Protein AF-A0A830HKZ0-F1 (afdb_monomer_lite)

Structure (mmCIF, N/CA/C/O backbone):
data_AF-A0A830HKZ0-F1
#
_entry.id   AF-A0A830HKZ0-F1
#
loop_
_atom_site.group_PDB
_atom_site.id
_atom_site.type_symbol
_atom_site.label_atom_id
_atom_site.label_alt_id
_atom_site.label_comp_id
_atom_site.label_asym_id
_atom_site.label_entity_id
_atom_site.label_seq_id
_atom_site.pdbx_PDB_ins_code
_atom_site.Cartn_x
_atom_site.Cartn_y
_atom_site.Cartn_z
_atom_site.occupancy
_atom_site.B_iso_or_equiv
_atom_site.auth_seq_id
_atom_site.auth_comp_id
_atom_site.auth_asym_id
_atom_site.auth_atom_id
_atom_site.pdbx_PDB_model_num
ATOM 1 N N . MET A 1 1 ? -57.336 -10.695 49.017 1.00 58.25 1 MET A N 1
ATOM 2 C CA . MET A 1 1 ? -56.463 -11.160 47.920 1.00 58.25 1 MET A CA 1
ATOM 3 C C . MET A 1 1 ? -55.611 -9.975 47.516 1.00 58.25 1 MET A C 1
ATOM 5 O O . MET A 1 1 ? -56.164 -8.996 47.036 1.00 58.25 1 MET A O 1
ATOM 9 N N . SER A 1 2 ? -54.322 -10.002 47.843 1.00 47.66 2 SER A N 1
ATOM 10 C CA . SER A 1 2 ? -53.402 -8.907 47.517 1.00 47.66 2 SER A CA 1
ATOM 11 C C . SER A 1 2 ? -52.979 -9.016 46.049 1.00 47.66 2 SER A C 1
ATOM 13 O O . SER A 1 2 ? -52.757 -10.139 45.590 1.00 47.66 2 SER A O 1
ATOM 15 N N . PRO A 1 3 ? -52.894 -7.902 45.302 1.00 57.62 3 PRO A N 1
ATOM 16 C CA . PRO A 1 3 ? -52.441 -7.941 43.919 1.00 57.62 3 PRO A CA 1
ATOM 17 C C . PRO A 1 3 ? -50.973 -8.397 43.854 1.00 57.62 3 PRO A C 1
ATOM 19 O O . PRO A 1 3 ? -50.198 -8.087 44.765 1.00 57.62 3 PRO A O 1
ATOM 22 N N . PRO A 1 4 ? -50.584 -9.147 42.807 1.00 59.16 4 PRO A N 1
ATOM 23 C CA . PRO A 1 4 ? -49.200 -9.557 42.625 1.00 59.16 4 PRO A CA 1
ATOM 24 C C . PRO A 1 4 ? -48.320 -8.325 42.351 1.00 59.16 4 PRO A C 1
ATOM 26 O O . PRO A 1 4 ? -48.794 -7.352 41.756 1.00 59.16 4 PRO A O 1
ATOM 29 N N . PRO A 1 5 ? -47.048 -8.341 42.786 1.00 57.34 5 PRO A N 1
ATOM 30 C CA . PRO A 1 5 ? -46.130 -7.243 42.527 1.00 57.34 5 PRO A CA 1
ATOM 31 C C . PRO A 1 5 ? -45.856 -7.111 41.019 1.00 57.34 5 PRO A C 1
ATOM 33 O O . PRO A 1 5 ? -45.864 -8.118 40.303 1.00 57.34 5 PRO A O 1
ATOM 36 N N . PRO A 1 6 ? -45.614 -5.884 40.523 1.00 53.22 6 PRO A N 1
ATOM 37 C CA . PRO A 1 6 ? -45.324 -5.652 39.118 1.00 53.22 6 PRO A CA 1
ATOM 38 C C . PRO A 1 6 ? -44.027 -6.360 38.724 1.00 53.22 6 PRO A C 1
ATOM 40 O O . PRO A 1 6 ? -43.005 -6.255 39.402 1.00 53.22 6 PRO A O 1
ATOM 43 N N . SER A 1 7 ? -44.101 -7.101 37.622 1.00 54.12 7 SER A N 1
ATOM 44 C CA . SER A 1 7 ? -42.982 -7.808 37.014 1.00 54.12 7 SER A CA 1
ATOM 45 C C . SER A 1 7 ? -41.869 -6.823 36.667 1.00 54.12 7 SER A C 1
ATOM 47 O O . SER A 1 7 ? -42.092 -5.848 35.952 1.00 54.12 7 SER A O 1
ATOM 49 N N . SER A 1 8 ? -40.677 -7.087 37.194 1.00 50.59 8 SER A N 1
ATOM 50 C CA . SER A 1 8 ? -39.465 -6.313 36.961 1.00 50.59 8 SER A CA 1
ATOM 51 C C . SER A 1 8 ? -39.191 -6.181 35.465 1.00 50.59 8 SER A C 1
ATOM 53 O O . SER A 1 8 ? -38.934 -7.171 34.780 1.00 50.59 8 SER A O 1
ATOM 55 N N . SER A 1 9 ? -39.245 -4.947 34.971 1.00 47.81 9 SER A N 1
ATOM 56 C CA . SER A 1 9 ? -38.852 -4.566 33.620 1.00 47.81 9 SER A CA 1
ATOM 57 C C . SER A 1 9 ? -37.439 -5.070 33.326 1.00 47.81 9 SER A C 1
ATOM 59 O O . SER A 1 9 ? -36.486 -4.708 34.015 1.00 47.81 9 SER A O 1
ATOM 61 N N . SER A 1 10 ? -37.300 -5.913 32.305 1.00 46.75 10 SER A N 1
ATOM 62 C CA . SER A 1 10 ? -36.007 -6.343 31.785 1.00 46.75 10 SER A CA 1
ATOM 63 C C . SER A 1 10 ? -35.312 -5.149 31.134 1.00 46.75 10 SER A C 1
ATOM 65 O O . SER A 1 10 ? -35.588 -4.799 29.989 1.00 46.75 10 SER A O 1
ATOM 67 N N . THR A 1 11 ? -34.422 -4.495 31.875 1.00 47.72 11 THR A N 1
ATOM 68 C CA . THR A 1 11 ? -33.482 -3.527 31.315 1.00 47.72 11 THR A CA 1
ATOM 69 C C . THR A 1 11 ? -32.537 -4.289 30.392 1.00 47.72 11 THR A C 1
ATOM 71 O O . THR A 1 11 ? -31.625 -4.971 30.855 1.00 47.72 11 THR A O 1
ATOM 74 N N . VAL A 1 12 ? -32.772 -4.210 29.083 1.00 46.56 12 VAL A N 1
ATOM 75 C CA . VAL A 1 12 ? -31.797 -4.637 28.076 1.00 46.56 12 VAL A CA 1
ATOM 76 C C . VAL A 1 12 ? -30.582 -3.730 28.250 1.00 46.56 12 VAL A C 1
ATOM 78 O O . VAL A 1 12 ? -30.614 -2.562 27.868 1.00 46.56 12 VAL A O 1
ATOM 81 N N . GLN A 1 13 ? -29.532 -4.233 28.899 1.00 44.06 13 GLN A N 1
ATOM 82 C CA . GLN A 1 13 ? -28.232 -3.574 28.900 1.00 44.06 13 GLN A CA 1
ATOM 83 C C . GLN A 1 13 ? -27.748 -3.557 27.450 1.00 44.06 13 GLN A C 1
ATOM 85 O O . GLN A 1 13 ? -27.355 -4.590 26.912 1.00 44.06 13 GLN A O 1
ATOM 90 N N . GLN A 1 14 ? -27.829 -2.397 26.795 1.00 50.09 14 GLN A N 1
ATOM 91 C CA . GLN A 1 14 ? -27.098 -2.168 25.554 1.00 50.09 14 GLN A CA 1
ATOM 92 C C . GLN A 1 14 ? -25.618 -2.371 25.885 1.00 50.09 14 GLN A C 1
ATOM 94 O O . GLN A 1 14 ? -25.043 -1.585 26.637 1.00 50.09 14 GLN A O 1
ATOM 99 N N . GLN A 1 15 ? -25.025 -3.462 25.396 1.00 59.72 15 GLN A N 1
ATOM 100 C CA . GLN A 1 15 ? -23.578 -3.643 25.456 1.00 59.72 15 GLN A CA 1
ATOM 101 C C . GLN A 1 15 ? -22.940 -2.419 24.796 1.00 59.72 15 GLN A C 1
ATOM 103 O O . GLN A 1 15 ? -23.225 -2.118 23.637 1.00 59.72 15 GLN A O 1
ATOM 108 N N . GLN A 1 16 ? -22.137 -1.674 25.558 1.00 72.94 16 GLN A N 1
ATOM 109 C CA . GLN A 1 16 ? -21.372 -0.557 25.015 1.00 72.94 16 GLN A CA 1
ATOM 110 C C . GLN A 1 16 ? -20.428 -1.099 23.943 1.00 72.94 16 GLN A C 1
ATOM 112 O O . GLN A 1 16 ? -19.589 -1.951 24.225 1.00 72.94 16 GLN A O 1
ATOM 117 N N . GLN A 1 17 ? -20.595 -0.613 22.715 1.00 85.75 17 GLN A N 1
ATOM 118 C CA . GLN A 1 17 ? -19.716 -0.932 21.599 1.00 85.75 17 GLN A CA 1
ATOM 119 C C . GLN A 1 17 ? -18.302 -0.432 21.915 1.00 85.75 17 GLN A C 1
ATOM 121 O O . GLN A 1 17 ? -18.125 0.736 22.272 1.00 85.75 17 GLN A O 1
ATOM 126 N N . THR A 1 18 ? -17.298 -1.304 21.801 1.00 92.00 18 THR A N 1
ATOM 127 C CA . THR A 1 18 ? -15.906 -0.903 22.035 1.00 92.00 18 THR A CA 1
ATOM 128 C C . THR A 1 18 ? -15.394 -0.055 20.863 1.00 92.00 18 THR A C 1
ATOM 130 O O . THR A 1 18 ? -15.933 -0.139 19.752 1.00 92.00 18 THR A O 1
ATOM 133 N N . PRO A 1 19 ? -14.331 0.749 21.042 1.00 92.31 19 PRO A N 1
ATOM 134 C CA . PRO A 1 19 ? -13.735 1.487 19.928 1.00 92.31 19 PRO A CA 1
ATOM 135 C C . PRO A 1 19 ? -13.274 0.584 18.775 1.00 92.31 19 PRO A C 1
ATOM 137 O O . PRO A 1 19 ? -13.417 0.947 17.606 1.00 92.31 19 PRO A O 1
ATOM 140 N N . PHE A 1 20 ? -12.781 -0.618 19.088 1.00 88.38 20 PHE A N 1
ATOM 141 C CA . PHE A 1 20 ? -12.376 -1.597 18.082 1.00 88.38 20 PHE A CA 1
ATOM 142 C C . PHE A 1 20 ? -13.578 -2.160 17.305 1.00 88.38 20 PHE A C 1
ATOM 144 O O . PHE A 1 20 ? -13.526 -2.269 16.079 1.00 88.38 20 PHE A O 1
ATOM 151 N N . ASP A 1 21 ? -14.704 -2.419 17.978 1.00 90.56 21 ASP A N 1
ATOM 152 C CA . ASP A 1 21 ? -15.949 -2.827 17.311 1.00 90.56 21 ASP A CA 1
ATOM 153 C C . ASP A 1 21 ? -16.480 -1.729 16.382 1.00 90.56 21 ASP A C 1
ATOM 155 O O . ASP A 1 21 ? -16.967 -2.012 15.286 1.00 90.56 21 ASP A O 1
ATOM 159 N N . ALA A 1 22 ? -16.381 -0.463 16.798 1.00 90.56 22 ALA A N 1
ATOM 160 C CA . ALA A 1 22 ? -16.773 0.682 15.977 1.00 90.56 22 ALA A CA 1
ATOM 161 C C . ALA A 1 22 ? -15.879 0.841 14.737 1.00 90.56 22 ALA A C 1
ATOM 163 O O . ALA A 1 22 ? -16.365 1.182 13.656 1.00 90.56 22 ALA A O 1
ATOM 164 N N . PHE A 1 23 ? -14.578 0.571 14.861 1.00 91.06 23 PHE A N 1
ATOM 165 C CA . PHE A 1 23 ? -13.666 0.503 13.720 1.00 91.06 23 PHE A CA 1
ATOM 166 C C . PHE A 1 23 ? -14.039 -0.626 12.757 1.00 91.06 23 PHE A C 1
ATOM 168 O O . PHE A 1 23 ? -14.224 -0.365 11.569 1.00 91.06 23 PHE A O 1
ATOM 175 N N . ASN A 1 24 ? -14.243 -1.846 13.258 1.00 90.06 24 ASN A N 1
ATOM 176 C CA . ASN A 1 24 ? -14.606 -2.990 12.419 1.00 90.06 24 ASN A CA 1
ATOM 177 C C . ASN A 1 24 ? -15.941 -2.784 11.699 1.00 90.06 24 ASN A C 1
ATOM 179 O O . ASN A 1 24 ? -16.060 -3.129 10.526 1.00 90.06 24 ASN A O 1
ATOM 183 N N . ALA A 1 25 ? -16.929 -2.180 12.363 1.00 90.38 25 ALA A N 1
ATOM 184 C CA . ALA A 1 25 ? -18.205 -1.851 11.738 1.00 90.38 25 ALA A CA 1
ATOM 185 C C . ALA A 1 25 ? -18.033 -0.861 10.571 1.00 90.38 25 ALA A C 1
ATOM 187 O O . ALA A 1 25 ? -18.602 -1.070 9.499 1.00 90.38 25 ALA A O 1
ATOM 188 N N . ARG A 1 26 ? -17.209 0.186 10.741 1.00 92.81 26 ARG A N 1
ATOM 189 C CA . ARG A 1 26 ? -16.884 1.129 9.654 1.00 92.81 26 ARG A CA 1
ATOM 190 C C . ARG A 1 26 ? -16.116 0.456 8.521 1.00 92.81 26 ARG A C 1
ATOM 192 O O . ARG A 1 26 ? -16.424 0.709 7.361 1.00 92.81 26 ARG A O 1
ATOM 199 N N . LEU A 1 27 ? -15.151 -0.403 8.847 1.00 90.38 27 LEU A N 1
ATOM 200 C CA . LEU A 1 27 ? -14.368 -1.150 7.865 1.00 90.38 27 LEU A CA 1
ATOM 201 C C . LEU A 1 27 ? -15.268 -2.047 7.009 1.00 90.38 27 LEU A C 1
ATOM 203 O O . LEU A 1 27 ? -15.224 -1.975 5.785 1.00 90.38 27 LEU A O 1
ATOM 207 N N . GLN A 1 28 ? -16.150 -2.819 7.643 1.00 90.00 28 GLN A N 1
ATOM 208 C CA . GLN A 1 28 ? -17.109 -3.679 6.946 1.00 90.00 28 GLN A CA 1
ATOM 209 C C . GLN A 1 28 ? -18.078 -2.875 6.076 1.00 90.00 28 GLN A C 1
ATOM 211 O O . GLN A 1 28 ? -18.339 -3.253 4.935 1.00 90.00 28 GLN A O 1
ATOM 216 N N . ALA A 1 29 ? -18.582 -1.746 6.584 1.00 90.12 29 ALA A N 1
ATOM 217 C CA . ALA A 1 29 ? -19.443 -0.857 5.812 1.00 90.12 29 ALA A CA 1
ATOM 218 C C . ALA A 1 29 ? -18.723 -0.302 4.572 1.00 90.12 29 ALA A C 1
ATOM 220 O O . ALA A 1 29 ? -19.298 -0.296 3.484 1.00 90.12 29 ALA A O 1
ATOM 221 N N . ALA A 1 30 ? -17.458 0.105 4.712 1.00 90.81 30 ALA A N 1
ATOM 222 C CA . ALA A 1 30 ? -16.639 0.577 3.601 1.00 90.81 30 ALA A CA 1
ATOM 223 C C . ALA A 1 30 ? -16.362 -0.534 2.575 1.00 90.81 30 ALA A C 1
ATOM 225 O O . ALA A 1 30 ? -16.562 -0.320 1.381 1.00 90.81 30 ALA A O 1
ATOM 226 N N . GLN A 1 31 ? -15.983 -1.738 3.026 1.00 89.19 31 GLN A N 1
ATOM 227 C CA . GLN A 1 31 ? -15.782 -2.899 2.151 1.00 89.19 31 GLN A CA 1
ATOM 228 C C . GLN A 1 31 ? -17.041 -3.228 1.346 1.00 89.19 31 GLN A C 1
ATOM 230 O O . GLN A 1 31 ? -16.959 -3.407 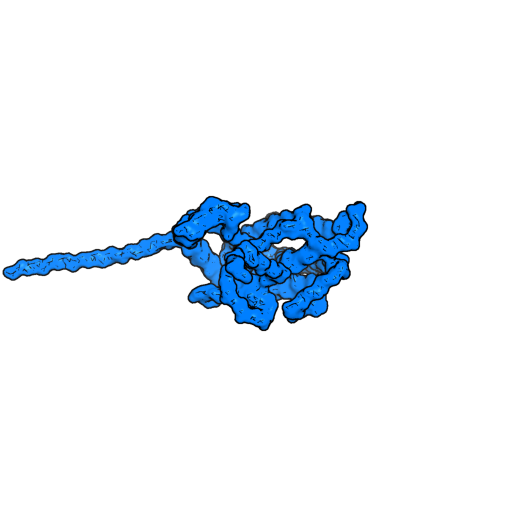0.132 1.00 89.19 31 GLN A O 1
ATOM 235 N N . ALA A 1 32 ? -18.206 -3.257 2.000 1.00 89.38 32 ALA A N 1
ATOM 236 C CA . ALA A 1 32 ? -19.480 -3.508 1.335 1.00 89.38 32 ALA A CA 1
ATOM 237 C C . ALA A 1 32 ? -19.816 -2.412 0.311 1.00 89.38 32 ALA A C 1
ATOM 239 O O . ALA A 1 32 ? -20.238 -2.721 -0.804 1.00 89.38 32 ALA A O 1
ATOM 240 N N . ALA A 1 33 ? -19.591 -1.142 0.660 1.00 89.44 33 ALA A N 1
ATOM 241 C CA . ALA A 1 33 ? -19.895 -0.005 -0.204 1.00 89.44 33 ALA A CA 1
ATOM 242 C C . ALA A 1 33 ? -19.065 0.012 -1.496 1.00 89.44 33 ALA A C 1
ATOM 244 O O . ALA A 1 33 ? -19.581 0.400 -2.543 1.00 89.44 33 ALA A O 1
ATOM 245 N N . ILE A 1 34 ? -17.802 -0.419 -1.435 1.00 87.00 34 ILE A N 1
ATOM 246 C CA . ILE A 1 34 ? -16.901 -0.424 -2.598 1.00 87.00 34 ILE A CA 1
ATOM 247 C C . ILE A 1 34 ? -16.726 -1.811 -3.227 1.00 87.00 34 ILE A C 1
ATOM 249 O O . ILE A 1 34 ? -15.914 -1.968 -4.136 1.00 87.00 34 ILE A O 1
ATOM 253 N N . GLN A 1 35 ? -17.467 -2.810 -2.737 1.00 87.44 35 GLN A N 1
ATOM 254 C CA . GLN A 1 35 ? -17.362 -4.212 -3.155 1.00 87.44 35 GLN A CA 1
ATOM 255 C C . GLN A 1 35 ? -15.923 -4.748 -3.040 1.00 87.44 35 GLN A C 1
ATOM 257 O O . GLN A 1 35 ? -15.437 -5.462 -3.912 1.00 87.44 35 GLN A O 1
ATOM 262 N N . SER A 1 36 ? -15.228 -4.378 -1.960 1.00 83.25 36 SER A N 1
ATOM 263 C CA . SER A 1 36 ? -13.861 -4.821 -1.670 1.00 83.25 36 SER A CA 1
ATOM 264 C C . SER A 1 36 ? -13.888 -6.233 -1.082 1.00 83.25 36 SER A C 1
ATOM 266 O O . SER A 1 36 ? -14.322 -6.381 0.066 1.00 83.25 36 SER A O 1
ATOM 268 N N . PRO A 1 37 ? -13.403 -7.272 -1.785 1.00 80.31 37 PRO A N 1
ATOM 269 C CA . PRO A 1 37 ? -13.353 -8.625 -1.227 1.00 80.31 37 PRO A CA 1
ATOM 270 C C . PRO A 1 37 ? -12.336 -8.757 -0.085 1.00 80.31 37 PRO A C 1
ATOM 272 O O . PRO A 1 37 ? -12.462 -9.650 0.752 1.00 80.31 37 PRO A O 1
ATOM 275 N N . ALA A 1 38 ? -11.335 -7.873 -0.044 1.00 85.75 38 ALA A N 1
ATOM 276 C CA . ALA A 1 38 ? -10.233 -7.936 0.905 1.00 85.75 38 ALA A CA 1
ATOM 277 C C . ALA A 1 38 ? -9.744 -6.542 1.318 1.00 85.75 38 ALA A C 1
ATOM 279 O O . ALA A 1 38 ? -10.145 -5.515 0.761 1.00 85.75 38 ALA A O 1
ATOM 280 N N . TYR A 1 39 ? -8.853 -6.524 2.301 1.00 85.56 39 TYR A N 1
ATOM 281 C CA . TYR A 1 39 ? -8.041 -5.373 2.671 1.00 85.56 39 TYR A CA 1
ATOM 282 C C . TYR A 1 39 ? -6.645 -5.839 3.095 1.00 85.56 39 TYR A C 1
ATOM 284 O O . TYR A 1 39 ? -6.469 -6.981 3.527 1.00 85.56 39 TYR A O 1
ATOM 292 N N . ILE A 1 40 ? -5.673 -4.937 2.996 1.00 84.12 40 ILE A N 1
ATOM 293 C CA . ILE A 1 40 ? -4.322 -5.098 3.538 1.00 84.12 40 ILE A CA 1
ATOM 294 C C . ILE A 1 40 ? -4.250 -4.315 4.839 1.00 84.12 40 ILE A C 1
ATOM 296 O O . ILE A 1 40 ? -4.538 -3.117 4.863 1.00 84.12 40 ILE A O 1
ATOM 300 N N . GLN A 1 41 ? -3.848 -4.969 5.923 1.00 83.38 41 GLN A N 1
ATOM 301 C CA . GLN A 1 41 ? -3.504 -4.269 7.152 1.00 83.38 41 GLN A CA 1
ATOM 302 C C . GLN A 1 41 ? -2.055 -3.790 7.068 1.00 83.38 41 GLN A C 1
ATOM 304 O O . GLN A 1 41 ? -1.124 -4.584 7.103 1.00 83.38 41 GLN A O 1
ATOM 309 N N . VAL A 1 42 ? -1.884 -2.476 6.951 1.00 79.38 42 VAL A N 1
ATOM 310 C CA . VAL A 1 42 ? -0.576 -1.825 6.839 1.00 79.38 42 VAL A CA 1
ATOM 311 C C . VAL A 1 42 ? 0.056 -1.643 8.203 1.00 79.38 42 VAL A C 1
ATOM 313 O O . VAL A 1 42 ? 1.227 -1.928 8.358 1.00 79.38 42 VAL A O 1
ATOM 316 N N . LYS A 1 43 ? -0.715 -1.184 9.193 1.00 78.38 43 LYS A N 1
ATOM 317 C CA . LYS A 1 43 ? -0.222 -0.983 10.557 1.00 78.38 43 LYS A CA 1
ATOM 318 C C . LYS A 1 43 ? -1.103 -1.732 11.537 1.00 78.38 43 LYS A C 1
ATOM 320 O O . LYS A 1 43 ? -2.334 -1.720 11.426 1.00 78.38 43 LYS A O 1
ATOM 325 N N . SER A 1 44 ? -0.453 -2.364 12.501 1.00 75.31 44 SER A N 1
ATOM 326 C CA . SER A 1 44 ? -1.082 -2.955 13.669 1.00 75.31 44 SER A CA 1
ATOM 327 C C . SER A 1 44 ? -0.443 -2.421 14.943 1.00 75.31 44 SER A C 1
ATOM 329 O O . SER A 1 44 ? 0.651 -1.844 14.953 1.00 75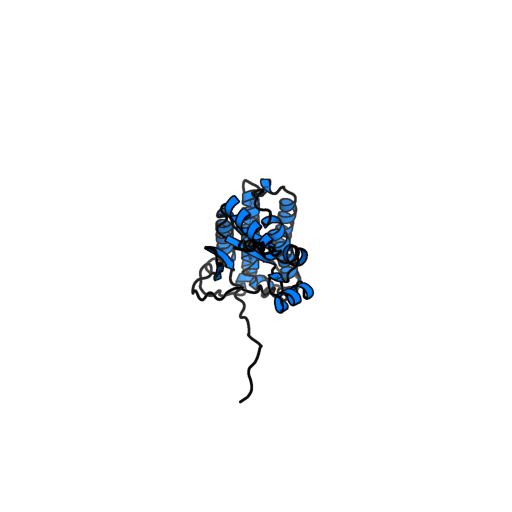.31 44 SER A O 1
ATOM 331 N N . LEU A 1 45 ? -1.136 -2.667 16.046 1.00 75.12 45 LEU A N 1
ATOM 332 C CA . LEU A 1 45 ? -0.604 -2.443 17.373 1.00 75.12 45 LEU A CA 1
ATOM 333 C C . LEU A 1 45 ? 0.574 -3.392 17.633 1.00 75.12 45 LEU A C 1
ATOM 335 O O . LEU A 1 45 ? 0.418 -4.612 17.576 1.00 75.12 45 LEU A O 1
ATOM 339 N N . THR A 1 46 ? 1.737 -2.836 17.947 1.00 73.75 46 THR A N 1
ATOM 340 C CA . THR A 1 46 ? 2.913 -3.584 18.405 1.00 73.75 46 THR A CA 1
ATOM 341 C C . THR A 1 46 ? 3.540 -2.840 19.575 1.00 73.75 46 THR A C 1
ATOM 343 O O . THR A 1 46 ? 3.354 -1.629 19.716 1.00 73.75 46 THR A O 1
ATOM 346 N N . GLN A 1 47 ? 4.320 -3.540 20.400 1.00 66.38 47 GLN A N 1
ATOM 347 C CA . GLN A 1 47 ? 5.065 -2.897 21.484 1.00 66.38 47 GLN A CA 1
ATOM 348 C C . GLN A 1 47 ? 6.007 -1.799 20.964 1.00 66.38 47 GLN A C 1
ATOM 350 O O . GLN A 1 47 ? 6.171 -0.776 21.623 1.00 66.38 47 GLN A O 1
ATOM 355 N N . ARG A 1 48 ? 6.593 -2.000 19.775 1.00 71.25 48 ARG A N 1
ATOM 356 C CA . ARG A 1 48 ? 7.499 -1.047 19.120 1.00 71.25 48 ARG A CA 1
ATOM 357 C C . ARG A 1 48 ? 6.781 0.234 18.688 1.00 71.25 48 ARG A C 1
ATOM 359 O O . ARG A 1 48 ? 7.353 1.310 18.805 1.00 71.25 48 ARG A O 1
ATOM 366 N N . ASN A 1 49 ? 5.536 0.120 18.226 1.00 75.31 49 ASN A N 1
ATOM 367 C CA . ASN A 1 49 ? 4.787 1.251 17.680 1.00 75.31 49 ASN A CA 1
ATOM 368 C C . ASN A 1 49 ? 4.021 2.036 18.754 1.00 75.31 49 ASN A C 1
ATOM 370 O O . ASN A 1 49 ? 3.885 3.250 18.622 1.00 75.31 49 ASN A O 1
ATOM 374 N N . ASP A 1 50 ? 3.520 1.360 19.794 1.00 82.25 50 ASP A N 1
ATOM 375 C CA . ASP A 1 50 ? 2.851 1.992 20.938 1.00 82.25 50 ASP A CA 1
ATOM 376 C C . ASP A 1 50 ? 2.833 1.045 22.147 1.00 82.25 50 ASP A C 1
ATOM 378 O O . ASP A 1 50 ? 1.898 0.266 22.353 1.00 82.25 50 ASP A O 1
ATOM 382 N N . ALA A 1 51 ? 3.878 1.111 22.976 1.00 86.00 51 ALA A N 1
ATOM 383 C CA . ALA A 1 51 ? 4.012 0.259 24.157 1.00 86.00 51 ALA A CA 1
ATOM 384 C C . ALA A 1 51 ? 2.838 0.411 25.142 1.00 86.00 51 ALA A C 1
ATOM 386 O O . ALA A 1 51 ? 2.456 -0.556 25.804 1.00 86.00 51 ALA A O 1
ATOM 387 N N . SER A 1 52 ? 2.248 1.608 25.228 1.00 88.50 52 SER A N 1
ATOM 388 C CA . SER A 1 52 ? 1.155 1.894 26.158 1.00 88.50 52 SER A CA 1
ATOM 389 C C . SER A 1 52 ? -0.143 1.226 25.713 1.00 88.50 52 SER A C 1
ATOM 391 O O . SER A 1 52 ? -0.816 0.563 26.506 1.00 88.50 52 SER A O 1
ATOM 393 N N . ALA A 1 53 ? -0.467 1.352 24.429 1.00 85.81 53 ALA A N 1
ATOM 394 C CA . ALA A 1 53 ? -1.643 0.747 23.845 1.00 85.81 53 ALA A CA 1
ATOM 395 C C . ALA A 1 53 ? -1.472 -0.772 23.755 1.00 85.81 53 ALA A C 1
ATOM 397 O O . ALA A 1 53 ? -2.403 -1.520 24.053 1.00 85.81 53 ALA A O 1
ATOM 398 N N . TYR A 1 54 ? -0.262 -1.246 23.448 1.00 85.31 54 TYR A N 1
ATOM 399 C CA . TYR A 1 54 ? 0.069 -2.668 23.469 1.00 85.31 54 TYR A CA 1
ATOM 400 C C . TYR A 1 54 ? -0.133 -3.289 24.857 1.00 85.31 54 TYR A C 1
ATOM 402 O O . TYR A 1 54 ? -0.758 -4.341 24.970 1.00 85.31 54 TYR A O 1
ATOM 410 N N . ALA A 1 55 ? 0.300 -2.620 25.930 1.00 87.88 55 ALA A N 1
ATOM 411 C CA . ALA A 1 55 ? 0.048 -3.084 27.295 1.00 87.88 55 ALA A CA 1
ATOM 412 C C . ALA A 1 55 ? -1.457 -3.157 27.630 1.00 87.88 55 ALA A C 1
ATOM 414 O O . ALA A 1 55 ? -1.896 -4.098 28.299 1.00 87.88 55 ALA A O 1
ATOM 415 N N . ARG A 1 56 ? -2.270 -2.211 27.130 1.00 89.38 56 ARG A N 1
ATOM 416 C CA . ARG A 1 56 ? -3.741 -2.276 27.241 1.00 89.38 56 ARG A CA 1
ATOM 417 C C . ARG A 1 56 ? -4.307 -3.491 26.504 1.00 89.38 56 ARG A C 1
ATOM 419 O O . ARG A 1 56 ? -5.087 -4.234 27.095 1.00 89.38 56 ARG A O 1
ATOM 426 N N . LEU A 1 57 ? -3.858 -3.745 25.271 1.00 87.06 57 LEU A N 1
ATOM 427 C CA . LEU A 1 57 ? -4.281 -4.917 24.496 1.00 87.06 57 LEU A CA 1
ATOM 428 C C . LEU A 1 57 ? -3.956 -6.232 25.219 1.00 87.06 57 LEU A C 1
ATOM 430 O O . LEU A 1 57 ? -4.797 -7.123 25.266 1.00 87.06 57 LEU A O 1
ATOM 434 N N . GLN A 1 58 ? -2.762 -6.350 25.804 1.00 87.25 58 GLN A N 1
ATOM 435 C CA . GLN A 1 58 ? -2.340 -7.564 26.513 1.00 87.25 58 GLN A CA 1
ATOM 436 C C . GLN A 1 58 ? -3.122 -7.799 27.811 1.00 87.25 58 GLN A C 1
ATOM 438 O O . GLN A 1 58 ? -3.442 -8.935 28.147 1.00 87.25 58 GLN A O 1
ATOM 443 N N . SER A 1 59 ? -3.434 -6.732 28.549 1.00 87.31 59 SER A N 1
ATOM 444 C CA . SER A 1 59 ? -4.077 -6.844 29.865 1.00 87.31 59 SER A CA 1
ATOM 445 C C . SER A 1 59 ? -5.600 -6.956 29.806 1.00 87.31 59 SER A C 1
ATOM 447 O O . SER A 1 59 ? -6.189 -7.621 30.657 1.00 87.31 59 SER A O 1
ATOM 449 N N . GLY A 1 60 ? -6.246 -6.323 28.824 1.00 84.31 60 GLY A N 1
ATOM 450 C CA . GLY A 1 60 ? -7.708 -6.250 28.741 1.00 84.31 60 GLY A CA 1
ATOM 451 C C . GLY A 1 60 ? -8.294 -6.561 27.364 1.00 84.31 60 GLY A C 1
ATOM 452 O O . GLY A 1 60 ? -9.485 -6.339 27.142 1.00 84.31 60 GLY A O 1
ATOM 453 N N . GLY A 1 61 ? -7.485 -7.075 26.434 1.00 86.88 61 GLY A N 1
ATOM 454 C CA . GLY A 1 61 ? -7.920 -7.394 25.078 1.00 86.88 61 GLY A CA 1
ATOM 455 C C . GLY A 1 61 ? -8.329 -6.158 24.272 1.00 86.88 61 GLY A C 1
ATOM 456 O O . GLY A 1 61 ? -8.040 -5.016 24.628 1.00 86.88 61 GLY A O 1
ATOM 457 N N . GLN A 1 62 ? -9.030 -6.385 23.159 1.00 85.88 62 GLN A N 1
ATOM 458 C CA . GLN A 1 62 ? -9.497 -5.316 22.264 1.00 85.88 62 GLN A CA 1
ATOM 459 C C . GLN A 1 62 ? -10.466 -4.342 22.954 1.00 85.88 62 GLN A C 1
ATOM 461 O O . GLN A 1 62 ? -10.505 -3.166 22.604 1.00 85.88 62 GLN A O 1
ATOM 466 N N . ALA A 1 63 ? -11.198 -4.806 23.971 1.00 88.44 63 ALA A N 1
ATOM 467 C CA . ALA A 1 63 ? -12.134 -3.985 24.734 1.00 88.44 63 ALA A CA 1
ATOM 468 C C . ALA A 1 63 ? -11.450 -2.911 25.596 1.00 88.44 63 ALA A C 1
ATOM 470 O O . ALA A 1 63 ? -12.087 -1.922 25.952 1.00 88.44 63 ALA A O 1
ATOM 471 N N . ALA A 1 64 ? -10.164 -3.085 25.920 1.00 89.38 64 ALA A N 1
ATOM 472 C CA . ALA A 1 64 ? -9.380 -2.106 26.669 1.00 89.38 64 ALA A CA 1
ATOM 473 C C . ALA A 1 64 ? -8.729 -1.031 25.784 1.00 89.38 64 ALA A C 1
ATOM 475 O O . ALA A 1 64 ? -8.113 -0.103 26.312 1.00 89.38 64 ALA A O 1
ATOM 476 N N . LEU A 1 65 ? -8.843 -1.144 24.456 1.00 90.00 65 LEU A N 1
ATOM 477 C CA . LEU A 1 65 ? -8.318 -0.144 23.535 1.00 90.00 65 LEU A CA 1
ATOM 478 C C . LEU A 1 65 ? -9.178 1.117 23.562 1.00 90.00 65 LEU A C 1
ATOM 480 O O . LEU A 1 65 ? -10.408 1.065 23.512 1.00 90.00 65 LEU A O 1
ATOM 484 N N . THR A 1 66 ? -8.512 2.264 23.599 1.00 92.62 66 THR A N 1
ATOM 485 C CA . THR A 1 66 ? -9.153 3.568 23.440 1.00 92.62 66 THR A CA 1
ATOM 486 C C . THR A 1 66 ? -9.411 3.874 21.964 1.00 92.62 66 THR A C 1
ATOM 488 O O . THR A 1 66 ? -8.888 3.213 21.066 1.00 92.62 66 THR A O 1
ATOM 491 N N . HIS A 1 67 ? -10.212 4.906 21.698 1.00 91.19 67 HIS A N 1
ATOM 492 C CA . HIS A 1 67 ? -10.413 5.403 20.338 1.00 91.19 67 HIS A CA 1
ATOM 493 C C . HIS A 1 67 ? -9.088 5.798 19.671 1.00 91.19 67 HIS A C 1
ATOM 495 O O . HIS A 1 67 ? -8.830 5.406 18.535 1.00 91.19 67 HIS A O 1
ATOM 501 N N . ASP A 1 68 ? -8.219 6.495 20.401 1.00 90.56 68 ASP A N 1
ATOM 502 C CA . ASP A 1 68 ? -6.927 6.945 19.883 1.00 90.56 68 ASP A CA 1
ATOM 503 C C . ASP A 1 68 ? -5.979 5.774 19.611 1.00 90.56 68 ASP A C 1
ATOM 505 O O . ASP A 1 68 ? -5.242 5.803 18.625 1.00 90.56 68 ASP A O 1
ATOM 509 N N . ASP A 1 69 ? -6.034 4.716 20.428 1.00 89.50 69 ASP A N 1
ATOM 510 C CA . ASP A 1 69 ? -5.257 3.497 20.183 1.00 89.50 69 ASP A CA 1
ATOM 511 C C . ASP A 1 69 ? -5.628 2.886 18.835 1.00 89.50 69 ASP A C 1
ATOM 513 O O . ASP A 1 69 ? -4.750 2.508 18.057 1.00 89.50 69 ASP A O 1
ATOM 517 N N . VAL A 1 70 ? -6.932 2.799 18.560 1.00 87.19 70 VAL A N 1
ATOM 518 C CA . VAL A 1 70 ? -7.446 2.193 17.335 1.00 87.19 70 VAL A CA 1
ATOM 519 C C . VAL A 1 70 ? -7.123 3.071 16.128 1.00 87.19 70 VAL A C 1
ATOM 521 O O . VAL A 1 70 ? -6.507 2.604 15.169 1.00 87.19 70 VAL A O 1
ATOM 524 N N . GLU A 1 71 ? -7.453 4.359 16.190 1.00 88.06 71 GLU A N 1
ATOM 525 C CA . GLU A 1 71 ? -7.232 5.276 15.072 1.00 88.06 71 GLU A CA 1
ATOM 526 C C . GLU A 1 71 ? -5.750 5.434 14.722 1.00 88.06 71 GLU A C 1
ATOM 528 O O . GLU A 1 71 ? -5.412 5.494 13.543 1.00 88.06 71 GLU A O 1
ATOM 533 N N . ASN A 1 72 ? -4.832 5.452 15.691 1.00 86.06 72 ASN A N 1
ATOM 534 C CA . ASN A 1 72 ? -3.410 5.681 15.405 1.00 86.06 72 ASN A CA 1
ATOM 535 C C . ASN A 1 72 ? -2.634 4.417 15.010 1.00 86.06 72 ASN A C 1
ATOM 537 O O . ASN A 1 72 ? -1.565 4.519 14.387 1.00 86.06 72 ASN A O 1
ATOM 541 N N . ASN A 1 73 ? -3.142 3.231 15.353 1.00 84.62 73 ASN A N 1
ATOM 542 C CA . ASN A 1 73 ? -2.390 1.984 15.199 1.00 84.62 73 ASN A CA 1
ATOM 543 C C . ASN A 1 73 ? -2.997 0.981 14.223 1.00 84.62 73 ASN A C 1
ATOM 545 O O . ASN A 1 73 ? -2.295 0.047 13.848 1.00 84.62 73 ASN A O 1
ATOM 549 N N . TYR A 1 74 ? -4.232 1.180 13.763 1.00 84.62 74 TYR A N 1
ATOM 550 C CA . TYR A 1 74 ? -4.856 0.302 12.777 1.00 84.62 74 TYR A CA 1
ATOM 551 C C . TYR A 1 74 ? -5.028 1.053 11.465 1.00 84.62 74 TYR A C 1
ATOM 553 O O . TYR A 1 74 ? -5.944 1.857 11.292 1.00 84.62 74 TYR A O 1
ATOM 561 N N . LYS A 1 75 ? -4.103 0.806 10.535 1.00 88.62 75 LYS A N 1
ATOM 562 C CA . LYS A 1 75 ? -4.136 1.386 9.189 1.00 88.62 75 LYS A CA 1
ATOM 563 C C . LYS A 1 75 ? -4.359 0.279 8.181 1.00 88.62 75 LYS A C 1
ATOM 565 O O . LYS A 1 75 ? -3.647 -0.721 8.204 1.00 88.62 75 LYS A O 1
ATOM 570 N N . VAL A 1 76 ? -5.348 0.462 7.313 1.00 89.50 76 VAL A N 1
ATOM 571 C CA . VAL A 1 76 ? -5.735 -0.531 6.311 1.00 89.50 76 VAL A CA 1
ATOM 572 C C . VAL A 1 76 ? -5.856 0.112 4.936 1.00 89.50 76 VAL A C 1
ATOM 574 O O . VAL A 1 76 ? -6.178 1.293 4.820 1.00 89.50 76 VAL A O 1
ATOM 577 N N . ILE A 1 77 ? -5.591 -0.678 3.904 1.00 91.69 77 ILE A N 1
ATOM 578 C CA . ILE A 1 77 ? -5.816 -0.346 2.499 1.00 91.69 77 ILE A CA 1
ATOM 579 C C . ILE A 1 77 ? -6.898 -1.286 1.992 1.00 91.69 77 ILE A C 1
ATOM 581 O O . ILE A 1 77 ? -6.741 -2.503 2.080 1.00 91.69 77 ILE A O 1
ATOM 585 N N . LEU A 1 78 ? -8.001 -0.746 1.480 1.00 91.88 78 LEU A N 1
ATOM 586 C CA . LEU A 1 78 ? -9.048 -1.577 0.899 1.00 91.88 78 LEU A CA 1
ATOM 587 C C . LEU A 1 78 ? -8.620 -2.044 -0.493 1.00 91.88 78 LEU A C 1
ATOM 589 O O . LEU A 1 78 ? -8.189 -1.245 -1.328 1.00 91.88 78 LEU A O 1
ATOM 593 N N . MET A 1 79 ? -8.750 -3.342 -0.743 1.00 90.25 79 MET A N 1
ATOM 594 C CA . MET A 1 79 ? -8.349 -3.970 -1.997 1.00 90.25 79 MET A CA 1
ATOM 595 C C . MET A 1 79 ? -9.575 -4.214 -2.868 1.00 90.25 79 MET A C 1
ATOM 597 O O . MET A 1 79 ? -10.233 -5.248 -2.762 1.00 90.25 79 MET A O 1
ATOM 601 N N . THR A 1 80 ? -9.879 -3.250 -3.739 1.00 91.69 80 THR A N 1
ATOM 602 C CA . THR A 1 80 ? -10.808 -3.473 -4.853 1.00 91.69 80 THR A CA 1
ATOM 603 C C . THR A 1 80 ? -10.219 -4.507 -5.811 1.00 91.69 80 THR A C 1
ATOM 605 O O . THR A 1 80 ? -9.002 -4.693 -5.844 1.00 91.69 80 THR A O 1
ATOM 608 N N . GLN A 1 81 ? -11.055 -5.134 -6.646 1.00 90.12 81 GLN A N 1
ATOM 609 C CA . GLN A 1 81 ? -10.564 -6.109 -7.628 1.00 90.12 81 GLN A CA 1
ATOM 610 C C . GLN A 1 81 ? -9.455 -5.521 -8.515 1.00 90.12 81 GLN A C 1
ATOM 612 O O . GLN A 1 81 ? -8.424 -6.146 -8.701 1.00 90.12 81 GLN A O 1
ATOM 617 N N . ARG A 1 82 ? -9.608 -4.271 -8.971 1.00 91.94 82 ARG A N 1
ATOM 618 C CA . ARG A 1 82 ? -8.604 -3.599 -9.810 1.00 91.94 82 ARG A CA 1
ATOM 619 C C . ARG A 1 82 ? -7.261 -3.405 -9.094 1.00 91.94 82 ARG A C 1
ATOM 621 O O . ARG A 1 82 ? -6.217 -3.553 -9.721 1.00 91.94 82 ARG A O 1
ATOM 628 N N . ARG A 1 83 ? -7.277 -3.080 -7.794 1.00 93.31 83 ARG A N 1
ATOM 629 C CA . ARG A 1 83 ? -6.056 -2.979 -6.973 1.00 93.31 83 ARG A CA 1
ATOM 630 C C . ARG A 1 83 ? -5.398 -4.337 -6.790 1.00 93.31 83 ARG A C 1
ATOM 632 O O . ARG A 1 83 ? -4.177 -4.414 -6.831 1.00 93.31 83 ARG A O 1
ATOM 639 N N . ASP A 1 84 ? -6.202 -5.376 -6.594 1.00 90.88 84 ASP A N 1
ATOM 640 C CA . ASP A 1 84 ? -5.718 -6.747 -6.449 1.00 90.88 84 ASP A CA 1
ATOM 641 C C . ASP A 1 84 ? -5.066 -7.250 -7.742 1.00 90.88 84 ASP A C 1
ATOM 643 O O . ASP A 1 84 ? -3.918 -7.684 -7.719 1.00 90.88 84 ASP A O 1
ATOM 647 N N . ASP A 1 85 ? -5.735 -7.066 -8.883 1.00 92.75 85 ASP A N 1
ATOM 648 C CA . ASP A 1 85 ? -5.211 -7.413 -10.209 1.00 92.75 85 ASP A CA 1
ATOM 649 C C . ASP A 1 85 ? -3.901 -6.665 -10.504 1.00 92.75 85 ASP A C 1
ATOM 651 O O . ASP A 1 85 ? -2.954 -7.218 -11.070 1.00 92.75 85 ASP A O 1
ATOM 655 N N . MET A 1 86 ? -3.829 -5.389 -10.111 1.00 95.50 86 MET A N 1
ATOM 656 C CA . MET A 1 86 ? -2.633 -4.579 -10.308 1.00 95.50 86 MET A CA 1
ATOM 657 C C . MET A 1 86 ? -1.493 -4.996 -9.377 1.00 95.50 86 MET A C 1
ATOM 659 O O . MET A 1 86 ? -0.351 -5.074 -9.826 1.00 95.50 86 MET A O 1
ATOM 663 N N . TYR A 1 87 ? -1.779 -5.314 -8.112 1.00 94.31 87 TYR A N 1
ATOM 664 C CA . TYR A 1 87 ? -0.797 -5.930 -7.221 1.00 94.31 87 TYR A CA 1
ATOM 665 C C . TYR A 1 87 ? -0.269 -7.235 -7.818 1.00 94.31 87 TYR A C 1
ATOM 667 O O . TYR A 1 87 ? 0.940 -7.411 -7.901 1.00 94.31 87 TYR A O 1
ATOM 675 N N . GLU A 1 88 ? -1.146 -8.108 -8.318 1.00 93.00 88 GLU A N 1
ATOM 676 C CA . GLU A 1 88 ? -0.750 -9.368 -8.949 1.00 93.00 88 GLU A CA 1
ATOM 677 C C . GLU A 1 88 ? 0.162 -9.136 -10.163 1.00 93.00 88 GLU A C 1
ATOM 679 O O . GLU A 1 88 ? 1.201 -9.784 -10.308 1.00 93.00 88 GLU A O 1
ATOM 684 N N . SER A 1 89 ? -0.190 -8.174 -11.022 1.00 95.88 89 SER A N 1
ATOM 685 C CA . SER A 1 89 ? 0.631 -7.787 -12.172 1.00 95.88 89 SER A CA 1
ATOM 686 C C . SER A 1 89 ? 2.006 -7.266 -11.754 1.00 95.88 89 SER A C 1
ATOM 688 O O . SER A 1 89 ? 2.992 -7.546 -12.433 1.00 95.88 89 SER A O 1
ATOM 690 N N . MET A 1 90 ? 2.081 -6.498 -10.669 1.00 96.44 90 MET A N 1
ATOM 691 C CA . MET A 1 90 ? 3.337 -5.929 -10.183 1.00 96.44 90 MET A CA 1
ATOM 692 C C . MET A 1 90 ? 4.180 -6.949 -9.420 1.00 96.44 90 MET A C 1
ATOM 694 O O . MET A 1 90 ? 5.399 -6.934 -9.539 1.00 96.44 90 MET A O 1
ATOM 698 N N . ALA A 1 91 ? 3.555 -7.886 -8.711 1.00 91.25 91 ALA A N 1
ATOM 699 C CA . ALA A 1 91 ? 4.236 -9.021 -8.102 1.00 91.25 91 ALA A CA 1
ATOM 700 C C . ALA A 1 91 ? 4.866 -9.924 -9.172 1.00 91.25 91 ALA A C 1
ATOM 702 O O . ALA A 1 91 ? 6.005 -10.352 -9.012 1.00 91.25 91 ALA A O 1
ATOM 703 N N . LYS A 1 92 ? 4.178 -10.152 -10.300 1.00 92.88 92 LYS A N 1
ATOM 704 C CA . LYS A 1 92 ? 4.753 -10.843 -11.471 1.00 92.88 92 LYS A CA 1
ATOM 705 C C . LYS A 1 92 ? 5.935 -10.095 -12.074 1.00 92.88 92 LYS A C 1
ATOM 707 O O . LYS A 1 92 ? 6.888 -10.736 -12.494 1.00 92.88 92 LYS A O 1
ATOM 712 N N . LEU A 1 93 ? 5.871 -8.763 -12.121 1.00 93.81 93 LEU A N 1
ATOM 713 C CA . LEU A 1 93 ? 6.990 -7.944 -12.581 1.00 93.81 93 LEU A CA 1
ATOM 714 C C . LEU A 1 93 ? 8.195 -8.100 -11.646 1.00 93.81 93 LEU A C 1
ATOM 716 O O . LEU A 1 93 ? 9.277 -8.404 -12.119 1.00 93.81 93 LEU A O 1
ATOM 720 N N . VAL A 1 94 ? 7.993 -7.938 -10.335 1.00 90.69 94 VAL A N 1
ATOM 721 C CA . VAL A 1 94 ? 9.069 -7.991 -9.331 1.00 90.69 94 VAL A CA 1
ATOM 722 C C . VAL A 1 94 ? 9.696 -9.381 -9.233 1.00 90.69 94 VAL A C 1
ATOM 724 O O . VAL A 1 94 ? 10.913 -9.491 -9.160 1.00 90.69 94 VAL A O 1
ATOM 727 N N . LEU A 1 95 ? 8.885 -10.441 -9.221 1.00 87.94 95 LEU A N 1
ATOM 728 C CA . LEU A 1 95 ? 9.368 -11.815 -9.049 1.00 87.94 95 LEU A CA 1
ATOM 729 C C . LEU A 1 95 ? 9.781 -12.497 -10.361 1.00 87.94 95 LEU A C 1
ATOM 731 O O . LEU A 1 95 ? 10.430 -13.543 -10.318 1.00 87.94 95 LEU A O 1
ATOM 735 N N . GLY A 1 96 ? 9.374 -11.968 -11.517 1.00 87.62 96 GLY A N 1
ATOM 736 C CA . GLY A 1 96 ? 9.632 -12.578 -12.819 1.00 87.62 96 GLY A CA 1
ATOM 737 C C . GLY A 1 96 ? 9.179 -14.042 -12.879 1.00 87.62 96 GLY A C 1
ATOM 738 O O . GLY A 1 96 ? 8.042 -14.383 -12.543 1.00 87.62 96 GLY A O 1
ATOM 739 N N . GLU A 1 97 ? 10.091 -14.929 -13.283 1.00 84.75 97 GLU A N 1
ATOM 740 C CA . GLU A 1 97 ? 9.844 -16.377 -13.367 1.00 84.75 97 GLU A CA 1
ATOM 741 C C . GLU A 1 97 ? 9.601 -17.038 -12.000 1.00 84.75 97 GLU A C 1
ATOM 743 O O . GLU A 1 97 ? 9.035 -18.130 -11.943 1.00 84.75 97 GLU A O 1
ATOM 748 N N . GLN A 1 98 ? 9.975 -16.376 -10.898 1.00 83.38 98 GLN A N 1
ATOM 749 C CA . GLN A 1 98 ? 9.758 -16.887 -9.543 1.00 83.38 98 GLN A CA 1
ATOM 750 C C . GLN A 1 98 ? 8.327 -16.672 -9.043 1.00 83.38 98 GLN A C 1
ATOM 752 O O . GLN A 1 98 ? 7.942 -17.201 -7.996 1.00 83.38 98 GLN A O 1
ATOM 757 N N . TYR A 1 99 ? 7.506 -15.917 -9.778 1.00 85.69 99 TYR A N 1
ATOM 758 C CA . TYR A 1 99 ? 6.124 -15.681 -9.391 1.00 85.69 99 TYR A CA 1
ATOM 759 C C . TYR A 1 99 ? 5.334 -16.998 -9.289 1.00 85.69 99 TYR A C 1
ATOM 761 O O . TYR A 1 99 ? 5.215 -17.758 -10.250 1.00 85.69 99 TYR A O 1
ATOM 769 N N . GLY A 1 100 ? 4.751 -17.255 -8.115 1.00 80.25 100 GLY A N 1
ATOM 770 C CA . GLY A 1 100 ? 3.977 -18.469 -7.836 1.00 80.25 100 GLY A CA 1
ATOM 771 C C . GLY A 1 100 ? 4.816 -19.695 -7.460 1.00 80.25 100 GLY A C 1
ATOM 772 O O . GLY A 1 100 ? 4.248 -20.761 -7.209 1.00 80.25 100 GLY A O 1
ATOM 773 N N . MET A 1 101 ? 6.145 -19.569 -7.378 1.00 77.50 101 MET A N 1
ATOM 774 C CA . MET A 1 101 ? 6.990 -20.614 -6.804 1.00 77.50 101 MET A CA 1
ATOM 775 C C . MET A 1 101 ? 6.787 -20.681 -5.283 1.00 77.50 101 MET A C 1
ATOM 777 O O . MET A 1 101 ? 6.607 -19.669 -4.613 1.00 77.50 101 MET A O 1
ATOM 781 N N . GLY A 1 102 ? 6.795 -21.892 -4.715 1.00 68.88 102 GLY A N 1
ATOM 782 C CA . GLY A 1 102 ? 6.601 -22.099 -3.269 1.00 68.88 102 GLY A CA 1
ATOM 783 C C . GLY A 1 102 ? 7.796 -21.682 -2.401 1.00 68.88 102 GLY A C 1
ATOM 784 O O . GLY A 1 102 ? 7.705 -21.725 -1.177 1.00 68.88 102 GLY A O 1
ATOM 785 N N . PHE A 1 103 ? 8.911 -21.324 -3.032 1.00 63.84 103 PHE A N 1
ATOM 786 C CA . PHE A 1 103 ? 10.110 -20.771 -2.421 1.00 63.84 103 PHE A CA 1
ATOM 787 C C . PHE A 1 103 ? 10.755 -19.816 -3.428 1.00 63.84 103 PHE A C 1
ATOM 789 O O . PHE A 1 103 ? 10.809 -20.130 -4.619 1.00 63.84 103 PHE A O 1
ATOM 796 N N . SER A 1 104 ? 11.245 -18.677 -2.949 1.00 64.88 104 SER A N 1
ATOM 797 C CA . SER A 1 104 ? 12.011 -17.736 -3.762 1.00 64.88 104 SER A CA 1
ATOM 798 C C . SER A 1 104 ? 13.494 -18.085 -3.687 1.00 64.88 104 SER A C 1
ATOM 800 O O . SER A 1 104 ? 14.032 -18.347 -2.610 1.00 64.88 104 SER A O 1
ATOM 802 N N . MET A 1 105 ? 14.158 -18.107 -4.837 1.00 67.25 105 MET A N 1
ATOM 803 C CA . MET A 1 105 ? 15.609 -18.219 -4.940 1.00 67.25 105 MET A CA 1
ATOM 804 C C . MET A 1 105 ? 16.157 -16.819 -5.189 1.00 67.25 105 MET A C 1
ATOM 806 O O . MET A 1 105 ? 16.324 -16.400 -6.332 1.00 67.25 105 MET A O 1
ATOM 810 N N . HIS A 1 106 ? 16.394 -16.075 -4.110 1.00 65.44 106 HIS A N 1
ATOM 811 C CA . HIS A 1 106 ? 17.051 -14.777 -4.204 1.00 65.44 106 HIS A CA 1
ATOM 812 C C . HIS A 1 106 ? 18.514 -15.004 -4.584 1.00 65.44 106 HIS A C 1
ATOM 814 O O . HIS A 1 106 ? 19.272 -15.651 -3.864 1.00 65.44 106 HIS A O 1
ATOM 820 N N . THR A 1 107 ? 18.862 -14.555 -5.781 1.00 64.94 107 THR A N 1
ATOM 821 C CA . THR A 1 107 ? 20.223 -14.517 -6.308 1.00 64.94 107 THR A CA 1
ATOM 822 C C . THR A 1 107 ? 20.721 -13.083 -6.229 1.00 64.94 107 THR A C 1
ATOM 824 O O . THR A 1 107 ? 19.917 -12.156 -6.282 1.00 64.94 107 THR A O 1
ATOM 827 N N . SER A 1 108 ? 22.036 -12.877 -6.232 1.00 62.06 108 SER A N 1
ATOM 828 C CA . SER A 1 108 ? 22.642 -11.544 -6.359 1.00 62.06 108 SER A CA 1
ATOM 829 C C . SER A 1 108 ? 22.119 -10.757 -7.577 1.00 62.06 108 SER A C 1
ATOM 831 O O . SER A 1 108 ? 22.106 -9.530 -7.588 1.00 62.06 108 SER A O 1
ATOM 833 N N . SER A 1 109 ? 21.620 -11.457 -8.608 1.00 71.25 109 SER A N 1
ATOM 834 C CA . SER A 1 109 ? 20.973 -10.833 -9.768 1.00 71.25 109 SER A CA 1
ATOM 835 C C . SER A 1 109 ? 19.623 -10.184 -9.453 1.00 71.25 109 SER A C 1
ATOM 837 O O . SER A 1 109 ? 19.259 -9.236 -10.134 1.00 71.25 109 SER A O 1
ATOM 839 N N . PHE A 1 110 ? 18.904 -10.622 -8.415 1.00 78.00 110 PHE A N 1
ATOM 840 C CA . PHE A 1 110 ? 17.594 -10.075 -8.055 1.00 78.00 110 PHE A CA 1
ATOM 841 C C . PHE A 1 110 ? 17.680 -8.583 -7.707 1.00 78.00 110 PHE A C 1
ATOM 843 O O . PHE A 1 110 ? 16.898 -7.777 -8.208 1.00 78.00 110 PHE A O 1
ATOM 850 N N . SER A 1 111 ? 18.673 -8.189 -6.908 1.00 74.69 111 SER A N 1
ATOM 851 C CA . SER A 1 111 ? 18.897 -6.787 -6.535 1.00 74.69 111 SER A CA 1
ATOM 852 C C . SER A 1 111 ? 19.292 -5.916 -7.731 1.00 74.69 111 SER A C 1
ATOM 854 O O . SER A 1 111 ? 18.914 -4.746 -7.787 1.00 74.69 111 SER A O 1
ATOM 856 N N . LEU A 1 112 ? 19.994 -6.491 -8.715 1.00 76.12 112 LEU A N 1
ATOM 857 C CA . LEU A 1 112 ? 20.332 -5.820 -9.977 1.00 76.12 112 LEU A CA 1
ATOM 858 C C . LEU A 1 112 ? 19.105 -5.679 -10.893 1.00 76.12 112 LEU A C 1
ATOM 860 O O . LEU A 1 112 ? 18.883 -4.629 -11.489 1.00 76.12 112 LEU A O 1
ATOM 864 N N . GLU A 1 113 ? 18.270 -6.715 -10.978 1.00 85.31 113 GLU A N 1
ATOM 865 C CA . GLU A 1 113 ? 17.034 -6.715 -11.771 1.00 85.31 113 GLU A CA 1
ATOM 866 C C . GLU A 1 113 ? 16.010 -5.705 -11.240 1.00 85.31 113 GLU A C 1
ATOM 868 O O . GLU A 1 113 ? 15.256 -5.111 -12.017 1.00 85.31 113 GLU A O 1
ATOM 873 N N . MET A 1 114 ? 16.019 -5.441 -9.930 1.00 86.38 114 MET A N 1
ATOM 874 C CA . MET A 1 114 ? 15.116 -4.472 -9.317 1.00 86.38 114 MET A CA 1
ATOM 875 C C . MET A 1 114 ? 15.236 -3.069 -9.907 1.00 86.38 114 MET A C 1
ATOM 877 O O . MET A 1 114 ? 14.211 -2.399 -10.023 1.00 86.38 114 MET A O 1
ATOM 881 N N . GLU A 1 115 ? 16.420 -2.628 -10.342 1.00 85.62 115 GLU A N 1
ATOM 882 C CA . GLU A 1 115 ? 16.566 -1.346 -11.045 1.00 85.62 115 GLU A CA 1
ATOM 883 C C . GLU A 1 115 ? 15.682 -1.304 -12.303 1.00 85.62 115 GLU A C 1
ATOM 885 O O . GLU A 1 115 ? 14.864 -0.392 -12.464 1.00 85.62 115 GLU A O 1
ATOM 890 N N . SER A 1 116 ? 15.752 -2.347 -13.136 1.00 88.56 116 SER A N 1
ATOM 891 C CA . SER A 1 116 ? 14.896 -2.484 -14.319 1.00 88.56 116 SER A CA 1
ATOM 892 C C . SER A 1 116 ? 13.413 -2.567 -13.943 1.00 88.56 116 SER A C 1
ATOM 894 O O . SER A 1 116 ? 12.568 -1.982 -14.624 1.00 88.56 116 SER A O 1
ATOM 896 N N . HIS A 1 117 ? 13.070 -3.247 -12.844 1.00 92.56 117 HIS A N 1
ATOM 897 C CA . HIS A 1 117 ? 11.683 -3.332 -12.375 1.00 92.56 117 HIS A CA 1
ATOM 898 C C . HIS A 1 117 ? 11.135 -1.968 -11.931 1.00 92.56 117 HIS A C 1
ATOM 900 O O . HIS A 1 117 ? 9.986 -1.642 -12.248 1.00 92.56 117 HIS A O 1
ATOM 906 N N . PHE A 1 118 ? 11.944 -1.137 -11.261 1.00 91.69 118 PHE A N 1
ATOM 907 C CA . PHE A 1 118 ? 11.580 0.249 -10.956 1.00 91.69 118 PHE A CA 1
ATOM 908 C C . PHE A 1 118 ? 11.315 1.037 -12.241 1.00 91.69 118 PHE A C 1
ATOM 910 O O . PHE A 1 118 ? 10.278 1.700 -12.345 1.00 91.69 118 PHE A O 1
ATOM 917 N N . GLU A 1 119 ? 12.209 0.956 -13.229 1.00 91.94 119 GLU A N 1
ATOM 918 C CA . GLU A 1 119 ? 12.029 1.648 -14.508 1.00 91.94 119 GLU A CA 1
ATOM 919 C C . GLU A 1 119 ? 10.740 1.234 -15.223 1.00 91.94 119 GLU A C 1
ATOM 921 O O . GLU A 1 119 ? 9.998 2.092 -15.720 1.00 91.94 119 GLU A O 1
ATOM 926 N N . ASP A 1 120 ? 10.449 -0.064 -15.267 1.00 95.56 120 ASP A N 1
ATOM 927 C CA . ASP A 1 120 ? 9.252 -0.588 -15.916 1.00 95.56 120 ASP A CA 1
ATOM 928 C C . ASP A 1 120 ? 7.977 -0.171 -15.184 1.00 95.56 120 ASP A C 1
ATOM 930 O O . ASP A 1 120 ? 7.045 0.330 -15.823 1.00 95.56 120 ASP A O 1
ATOM 934 N N . ALA A 1 121 ? 7.946 -0.252 -13.853 1.00 95.69 121 ALA A N 1
ATOM 935 C CA . ALA A 1 121 ? 6.809 0.209 -13.060 1.00 95.69 121 ALA A CA 1
ATOM 936 C C . ALA A 1 121 ? 6.555 1.716 -13.238 1.00 95.69 121 ALA A C 1
ATOM 938 O O . ALA A 1 121 ? 5.417 2.151 -13.449 1.00 95.69 121 ALA A O 1
ATOM 939 N N . ILE A 1 122 ? 7.616 2.526 -13.238 1.00 94.88 122 ILE A N 1
ATOM 940 C CA . ILE A 1 122 ? 7.554 3.970 -13.503 1.00 94.88 122 ILE A CA 1
ATOM 941 C C . ILE A 1 122 ? 7.018 4.241 -14.912 1.00 94.88 122 ILE A C 1
ATOM 943 O O . ILE A 1 122 ? 6.176 5.128 -15.108 1.00 94.88 122 ILE A O 1
ATOM 947 N N . ARG A 1 123 ? 7.483 3.484 -15.908 1.00 96.69 123 ARG A N 1
ATOM 948 C CA . ARG A 1 123 ? 7.045 3.596 -17.303 1.00 96.69 123 ARG A CA 1
ATOM 949 C C . ARG A 1 123 ? 5.569 3.239 -17.441 1.00 96.69 123 ARG A C 1
ATOM 951 O O . ARG A 1 123 ? 4.835 3.979 -18.099 1.00 96.69 123 ARG A O 1
ATOM 958 N N . MET A 1 124 ? 5.123 2.160 -16.802 1.00 96.75 124 MET A N 1
ATOM 959 C CA . MET A 1 124 ? 3.717 1.747 -16.756 1.00 96.75 124 MET A CA 1
ATOM 960 C C . MET A 1 124 ? 2.848 2.824 -16.103 1.00 96.75 124 MET A C 1
ATOM 962 O O . MET A 1 124 ? 1.881 3.283 -16.710 1.00 96.75 124 MET A O 1
ATOM 966 N N . ALA A 1 125 ? 3.239 3.317 -14.927 1.00 96.25 125 ALA A N 1
ATOM 967 C CA . ALA A 1 125 ? 2.506 4.359 -14.211 1.00 96.25 125 ALA A CA 1
ATOM 968 C C . ALA A 1 125 ? 2.461 5.689 -14.987 1.00 96.25 125 ALA A C 1
ATOM 970 O O . ALA A 1 125 ? 1.454 6.400 -14.972 1.00 96.25 125 ALA A O 1
ATOM 971 N N . THR A 1 126 ? 3.529 6.031 -15.711 1.00 96.19 126 THR A N 1
ATOM 972 C CA . THR A 1 126 ? 3.574 7.222 -16.578 1.00 96.19 126 THR A CA 1
ATOM 973 C C . THR A 1 126 ? 2.636 7.077 -17.777 1.00 96.19 126 THR A C 1
ATOM 975 O O . THR A 1 126 ? 1.952 8.037 -18.131 1.00 96.19 126 THR A O 1
ATOM 978 N N . ARG A 1 127 ? 2.571 5.879 -18.377 1.00 96.56 127 ARG A N 1
ATOM 979 C CA . ARG A 1 127 ? 1.701 5.558 -19.525 1.00 96.56 127 ARG A CA 1
ATOM 980 C C . ARG A 1 127 ? 0.236 5.330 -19.149 1.00 96.56 127 ARG A C 1
ATOM 982 O O . ARG A 1 127 ? -0.600 5.296 -20.048 1.00 96.56 127 ARG A O 1
ATOM 989 N N . ALA A 1 128 ? -0.076 5.174 -17.863 1.00 96.31 128 ALA A N 1
ATOM 990 C CA . ALA A 1 128 ? -1.447 5.053 -17.388 1.00 96.31 128 ALA A CA 1
ATOM 991 C C . ALA A 1 128 ? -2.289 6.255 -17.847 1.00 96.31 128 ALA A C 1
ATOM 993 O O . ALA A 1 128 ? -1.891 7.413 -17.690 1.00 96.31 128 ALA A O 1
ATOM 994 N N . THR A 1 129 ? -3.453 5.958 -18.423 1.00 92.50 129 THR A N 1
ATOM 995 C CA . THR A 1 129 ? -4.347 6.935 -19.061 1.00 92.50 129 THR A CA 1
ATOM 996 C C . THR A 1 129 ? -5.047 7.849 -18.068 1.00 92.50 129 THR A C 1
ATOM 998 O O . THR A 1 129 ? -5.390 8.979 -18.405 1.00 92.50 129 THR A O 1
ATOM 1001 N N . ASP A 1 130 ? -5.259 7.364 -16.851 1.00 95.50 130 ASP A N 1
ATOM 1002 C CA . ASP A 1 130 ? -5.962 8.066 -15.790 1.00 95.50 130 ASP A CA 1
ATOM 1003 C C . ASP A 1 130 ? -5.221 7.933 -14.452 1.00 95.50 130 ASP A C 1
ATOM 1005 O O . ASP A 1 130 ? -4.383 7.047 -14.247 1.00 95.50 130 ASP A O 1
ATOM 1009 N N . LEU A 1 131 ? -5.526 8.857 -13.539 1.00 96.00 131 LEU A N 1
ATOM 1010 C CA . LEU A 1 131 ? -4.871 8.955 -12.235 1.00 96.00 131 LEU A CA 1
ATOM 1011 C C . LEU A 1 131 ? -5.175 7.759 -11.330 1.00 96.00 131 LEU A C 1
ATOM 1013 O O . LEU A 1 131 ? -4.320 7.390 -10.529 1.00 96.00 131 LEU A O 1
ATOM 1017 N N . ALA A 1 132 ? -6.337 7.126 -11.480 1.00 95.62 132 ALA A N 1
ATOM 1018 C CA . ALA A 1 132 ? -6.722 5.980 -10.673 1.00 95.62 132 ALA A CA 1
ATOM 1019 C C . ALA A 1 132 ? -5.938 4.721 -11.080 1.00 95.62 132 ALA A C 1
ATOM 1021 O O . ALA A 1 132 ? -5.419 4.005 -10.228 1.00 95.62 132 ALA A O 1
ATOM 1022 N N . THR A 1 133 ? -5.758 4.496 -12.382 1.00 96.50 133 THR A N 1
ATOM 1023 C CA . THR A 1 133 ? -4.877 3.445 -12.910 1.00 96.50 133 THR A CA 1
ATOM 1024 C C . THR A 1 133 ? -3.425 3.704 -12.514 1.00 96.50 133 THR A C 1
ATOM 1026 O O . THR A 1 133 ? -2.719 2.778 -12.110 1.00 96.50 133 THR A O 1
ATOM 1029 N N . ARG A 1 134 ? -2.969 4.964 -12.563 1.00 97.31 134 ARG A N 1
ATOM 1030 C CA . ARG A 1 134 ? -1.633 5.341 -12.078 1.00 97.31 134 ARG A CA 1
ATOM 1031 C C . ARG A 1 134 ? -1.471 5.043 -10.587 1.00 97.31 134 ARG A C 1
ATOM 1033 O O . ARG A 1 134 ? -0.447 4.491 -10.202 1.00 97.31 134 ARG A O 1
ATOM 1040 N N . PHE A 1 135 ? -2.469 5.381 -9.773 1.00 96.94 135 PHE A N 1
ATOM 1041 C CA . PHE A 1 135 ? -2.491 5.095 -8.339 1.00 96.94 135 PHE A CA 1
ATOM 1042 C C . PHE A 1 135 ? -2.381 3.608 -8.053 1.00 96.94 135 PHE A C 1
ATOM 1044 O O . PHE A 1 135 ? -1.471 3.208 -7.332 1.00 96.94 135 PHE A O 1
ATOM 1051 N N . ASP A 1 136 ? -3.232 2.794 -8.670 1.00 96.75 136 ASP A N 1
ATOM 1052 C CA . ASP A 1 136 ? -3.205 1.351 -8.452 1.00 96.75 136 ASP A CA 1
ATOM 1053 C C . ASP A 1 136 ? -1.882 0.741 -8.941 1.00 96.75 136 ASP A C 1
ATOM 1055 O O . ASP A 1 136 ? -1.359 -0.160 -8.291 1.00 96.75 136 ASP A O 1
ATOM 1059 N N . THR A 1 137 ? -1.294 1.258 -10.032 1.00 97.69 137 THR A N 1
ATOM 1060 C CA . THR A 1 137 ? 0.021 0.810 -10.539 1.00 97.69 137 THR A CA 1
ATOM 1061 C C . THR A 1 137 ? 1.121 1.062 -9.512 1.00 97.69 137 THR A C 1
ATOM 1063 O O . THR A 1 137 ? 1.871 0.151 -9.165 1.00 97.69 137 THR A O 1
ATOM 1066 N N . LEU A 1 138 ? 1.207 2.292 -8.991 1.00 96.75 138 LEU A N 1
ATOM 1067 C CA . LEU A 1 138 ? 2.206 2.635 -7.980 1.00 96.75 138 LEU A CA 1
ATOM 1068 C C . LEU A 1 138 ? 1.966 1.873 -6.674 1.00 96.75 138 LEU A C 1
ATOM 1070 O O . LEU A 1 138 ? 2.930 1.434 -6.047 1.00 96.75 138 LEU A O 1
ATOM 1074 N N . LEU A 1 139 ? 0.703 1.704 -6.270 1.00 96.50 139 LEU A N 1
ATOM 1075 C CA . LEU A 1 139 ? 0.322 0.943 -5.083 1.00 96.50 139 LEU A CA 1
ATOM 1076 C C . LEU A 1 139 ? 0.759 -0.515 -5.207 1.00 96.50 139 LEU A C 1
ATOM 1078 O O . LEU A 1 139 ? 1.472 -1.006 -4.335 1.00 96.50 139 LEU A O 1
ATOM 1082 N N . GLY A 1 140 ? 0.375 -1.175 -6.301 1.00 95.81 140 GLY A N 1
ATOM 1083 C CA . GLY A 1 140 ? 0.720 -2.566 -6.568 1.00 95.81 140 GLY A CA 1
ATOM 1084 C C . GLY A 1 140 ? 2.229 -2.785 -6.576 1.00 95.81 140 GLY A C 1
ATOM 1085 O O . GLY A 1 140 ? 2.711 -3.701 -5.918 1.00 95.81 140 GLY A O 1
ATOM 1086 N N . PHE A 1 141 ? 2.983 -1.903 -7.241 1.00 96.75 141 PHE A N 1
ATOM 1087 C CA . PHE A 1 141 ? 4.440 -2.007 -7.294 1.00 96.75 141 PHE A CA 1
ATOM 1088 C C . PHE A 1 141 ? 5.097 -1.776 -5.938 1.00 96.75 141 PHE A C 1
ATOM 1090 O O . PHE A 1 141 ? 5.961 -2.548 -5.540 1.00 96.75 141 PHE A O 1
ATOM 1097 N N . THR A 1 142 ? 4.669 -0.748 -5.202 1.00 94.56 142 THR A N 1
ATOM 1098 C CA . THR A 1 142 ? 5.237 -0.452 -3.878 1.00 94.56 142 THR A CA 1
ATOM 1099 C C . THR A 1 142 ? 4.984 -1.606 -2.907 1.00 94.56 142 THR A C 1
ATOM 1101 O O . THR A 1 142 ? 5.882 -1.976 -2.158 1.00 94.56 142 THR A O 1
ATOM 1104 N N . LEU A 1 143 ? 3.785 -2.197 -2.938 1.00 92.25 143 LEU A N 1
ATOM 1105 C CA . LEU A 1 143 ? 3.455 -3.377 -2.140 1.00 92.25 143 LEU A CA 1
ATOM 1106 C C . LEU A 1 143 ? 4.298 -4.588 -2.552 1.00 92.25 143 LEU A C 1
ATOM 1108 O O . LEU A 1 143 ? 4.917 -5.195 -1.692 1.00 92.25 143 LEU A O 1
ATOM 1112 N N . ALA A 1 144 ? 4.392 -4.899 -3.847 1.00 91.25 144 ALA A N 1
ATOM 1113 C CA . ALA A 1 144 ? 5.192 -6.025 -4.329 1.00 91.25 144 ALA A CA 1
ATOM 1114 C C . ALA A 1 144 ? 6.685 -5.877 -3.981 1.00 91.25 144 ALA A C 1
ATOM 1116 O O . ALA A 1 144 ? 7.304 -6.812 -3.481 1.00 91.25 144 ALA A O 1
ATOM 1117 N N . ALA A 1 145 ? 7.260 -4.689 -4.186 1.00 90.25 145 ALA A N 1
ATOM 1118 C CA . ALA A 1 145 ? 8.652 -4.410 -3.840 1.00 90.25 145 ALA A CA 1
ATOM 1119 C C . ALA A 1 145 ? 8.896 -4.475 -2.323 1.00 90.25 145 ALA A C 1
ATOM 1121 O O . ALA A 1 145 ? 9.967 -4.897 -1.895 1.00 90.25 145 ALA A O 1
ATOM 1122 N N . ARG A 1 146 ? 7.912 -4.071 -1.508 1.00 88.06 146 ARG A N 1
ATOM 1123 C CA . ARG A 1 146 ? 7.956 -4.185 -0.044 1.00 88.06 146 ARG A CA 1
ATOM 1124 C C . ARG A 1 146 ? 7.847 -5.634 0.428 1.00 88.06 146 ARG A C 1
ATOM 1126 O O . ARG A 1 146 ? 8.576 -6.018 1.330 1.00 88.06 146 ARG A O 1
ATOM 1133 N N . ASP A 1 147 ? 6.926 -6.408 -0.132 1.00 84.75 147 ASP A N 1
ATOM 1134 C CA . ASP A 1 147 ? 6.679 -7.798 0.275 1.00 84.75 147 ASP A CA 1
ATOM 1135 C C . ASP A 1 147 ? 7.843 -8.723 -0.127 1.00 84.75 147 ASP A C 1
ATOM 1137 O O . ASP A 1 147 ? 8.040 -9.781 0.469 1.00 84.75 147 ASP A O 1
ATOM 1141 N N . HIS A 1 148 ? 8.636 -8.306 -1.118 1.00 84.56 148 HIS A N 1
ATOM 1142 C CA . HIS A 1 148 ? 9.830 -8.999 -1.599 1.00 84.56 148 HIS A CA 1
ATOM 1143 C C . HIS A 1 148 ? 11.088 -8.155 -1.366 1.00 84.56 148 HIS A C 1
ATOM 1145 O O . HIS A 1 148 ? 11.851 -7.899 -2.291 1.00 84.56 148 HIS A O 1
ATOM 1151 N N . ASN A 1 149 ? 11.300 -7.708 -0.127 1.00 81.38 149 ASN A N 1
ATOM 1152 C CA . ASN A 1 149 ? 12.316 -6.727 0.274 1.00 81.38 149 ASN A CA 1
ATOM 1153 C C . ASN A 1 149 ? 13.780 -7.203 0.236 1.00 81.38 149 ASN A C 1
ATOM 1155 O O . ASN A 1 149 ? 14.653 -6.419 0.589 1.00 81.38 149 ASN A O 1
ATOM 1159 N N . HIS A 1 150 ? 14.083 -8.434 -0.183 1.00 79.19 150 HIS A N 1
ATOM 1160 C CA . HIS A 1 150 ? 15.458 -8.961 -0.195 1.00 79.19 150 HIS A CA 1
ATOM 1161 C C . HIS A 1 150 ? 16.449 -8.081 -0.973 1.00 79.19 150 HIS A C 1
ATOM 1163 O O . HIS A 1 150 ? 17.620 -8.006 -0.619 1.00 79.19 150 HIS A O 1
ATOM 1169 N N . TRP A 1 151 ? 15.968 -7.342 -1.975 1.00 80.75 151 TRP A N 1
ATOM 1170 C CA . TRP A 1 151 ? 16.775 -6.372 -2.718 1.00 80.75 151 TRP A CA 1
ATOM 1171 C C . TRP A 1 151 ? 17.269 -5.184 -1.881 1.00 80.75 151 TRP A C 1
ATOM 1173 O O . TRP A 1 151 ? 18.198 -4.495 -2.294 1.00 80.75 151 TRP A O 1
ATOM 1183 N N . MET A 1 152 ? 16.642 -4.914 -0.732 1.00 79.06 152 MET A N 1
ATOM 1184 C CA . MET A 1 152 ? 17.075 -3.882 0.214 1.00 79.06 152 MET A CA 1
ATOM 1185 C C . MET A 1 152 ? 18.246 -4.361 1.082 1.00 79.06 152 MET A C 1
ATOM 1187 O O . MET A 1 152 ? 19.044 -3.536 1.516 1.00 79.06 152 MET A O 1
ATOM 1191 N N . GLU A 1 153 ? 18.331 -5.670 1.338 1.00 72.94 153 GLU A N 1
ATOM 1192 C CA . GLU A 1 153 ? 19.298 -6.289 2.256 1.00 72.94 153 GLU A CA 1
ATOM 1193 C C . GLU A 1 153 ? 20.550 -6.802 1.524 1.00 72.94 153 GLU A C 1
ATOM 1195 O O . GLU A 1 153 ? 21.644 -6.767 2.080 1.00 72.94 153 GLU A O 1
ATOM 1200 N N . ASP A 1 154 ? 20.397 -7.259 0.279 1.00 70.06 154 ASP A N 1
ATOM 1201 C CA . ASP A 1 154 ? 21.427 -7.988 -0.474 1.00 70.06 154 ASP A CA 1
ATOM 1202 C C . ASP A 1 154 ? 21.846 -7.231 -1.746 1.00 70.06 154 ASP A C 1
ATOM 1204 O O . ASP A 1 154 ? 21.699 -7.715 -2.872 1.00 70.06 154 ASP A O 1
ATOM 1208 N N . TRP A 1 155 ? 22.286 -5.976 -1.598 1.00 66.62 155 TRP A N 1
ATOM 1209 C CA . TRP A 1 155 ? 22.801 -5.193 -2.724 1.00 66.62 155 TRP A CA 1
ATOM 1210 C C . TRP A 1 155 ? 24.312 -5.433 -2.888 1.00 66.62 155 TRP A C 1
ATOM 1212 O O . TRP A 1 155 ? 25.127 -4.992 -2.086 1.00 66.62 155 TRP A O 1
ATOM 1222 N N . GLU A 1 156 ? 24.703 -6.129 -3.957 1.00 63.44 156 GLU A N 1
ATOM 1223 C CA . GLU A 1 156 ? 26.113 -6.373 -4.315 1.00 63.44 156 GLU A CA 1
ATOM 1224 C C . GLU A 1 156 ? 26.662 -5.285 -5.266 1.00 63.44 156 GLU A C 1
ATOM 1226 O O . GLU A 1 156 ? 27.203 -5.576 -6.333 1.00 63.44 156 GLU A O 1
ATOM 1231 N N . GLY A 1 157 ? 26.463 -4.009 -4.924 1.00 57.94 157 GLY A N 1
ATOM 1232 C CA . GLY A 1 157 ? 26.976 -2.872 -5.705 1.00 57.94 157 GLY A CA 1
ATOM 1233 C C . GLY A 1 157 ? 28.367 -2.417 -5.253 1.00 57.94 157 GLY A C 1
ATOM 1234 O O . GLY A 1 157 ? 28.819 -2.759 -4.162 1.00 57.94 157 GLY A O 1
ATOM 1235 N N . GLU A 1 158 ? 29.049 -1.609 -6.070 1.00 54.69 158 GLU A N 1
ATOM 1236 C CA . GLU A 1 158 ? 30.279 -0.933 -5.636 1.00 54.69 158 GLU A CA 1
ATOM 1237 C C . GLU A 1 158 ? 29.941 0.090 -4.530 1.00 54.69 158 GLU A C 1
ATOM 1239 O O . GLU A 1 158 ? 29.040 0.913 -4.695 1.00 54.69 158 GLU A O 1
ATOM 1244 N N . GLU A 1 159 ? 30.654 0.040 -3.394 1.00 54.53 159 GLU A N 1
ATOM 1245 C CA . GLU A 1 159 ? 30.376 0.843 -2.182 1.00 54.53 159 GLU A CA 1
ATOM 1246 C C . GLU A 1 159 ? 30.289 2.363 -2.436 1.00 54.53 159 GLU A C 1
ATOM 1248 O O . GLU A 1 159 ? 29.631 3.083 -1.682 1.00 54.53 159 GLU A O 1
ATOM 1253 N N . ASP A 1 160 ? 30.907 2.845 -3.516 1.00 53.41 160 ASP A N 1
ATOM 1254 C CA . ASP A 1 160 ? 31.035 4.265 -3.847 1.00 53.41 160 ASP A CA 1
ATOM 1255 C C . ASP A 1 160 ? 29.899 4.822 -4.733 1.00 53.41 160 ASP A C 1
ATOM 1257 O O . ASP A 1 160 ? 29.753 6.045 -4.832 1.00 53.41 160 ASP A O 1
ATOM 1261 N N . GLU A 1 161 ? 29.074 3.975 -5.364 1.00 53.16 161 GLU A N 1
ATOM 1262 C CA . GLU A 1 161 ? 27.994 4.420 -6.272 1.00 53.16 161 GLU A CA 1
ATOM 1263 C C . GLU A 1 161 ? 26.618 4.501 -5.588 1.00 53.16 161 GLU A C 1
ATOM 1265 O O . GLU A 1 161 ? 25.673 5.090 -6.124 1.00 53.16 161 GLU A O 1
ATOM 1270 N N . GLY A 1 162 ? 26.518 3.980 -4.360 1.00 57.56 162 GLY A N 1
ATOM 1271 C CA . GLY A 1 162 ? 25.247 3.757 -3.680 1.00 57.56 162 GLY A CA 1
ATOM 1272 C C . GLY A 1 162 ? 24.420 2.654 -4.360 1.00 57.56 162 GLY A C 1
ATOM 1273 O O . GLY A 1 162 ? 24.784 2.150 -5.422 1.00 57.56 162 GLY A O 1
ATOM 1274 N N . PRO A 1 163 ? 23.290 2.235 -3.769 1.00 62.56 163 PRO A N 1
ATOM 1275 C CA . PRO A 1 163 ? 22.486 1.184 -4.367 1.00 62.56 163 PRO A CA 1
ATOM 1276 C C . PRO A 1 163 ? 21.913 1.611 -5.733 1.00 62.56 163 PRO A C 1
ATOM 1278 O O . PRO A 1 163 ? 21.294 2.680 -5.819 1.00 62.56 163 PRO A O 1
ATOM 1281 N N . PRO A 1 164 ? 22.024 0.779 -6.785 1.00 62.44 164 PRO A N 1
ATOM 1282 C CA . PRO A 1 164 ? 21.606 1.129 -8.152 1.00 62.44 164 PRO A CA 1
ATOM 1283 C C . PRO A 1 164 ? 20.114 1.498 -8.250 1.00 62.44 164 PRO A C 1
ATOM 1285 O O . PRO A 1 164 ? 19.693 2.328 -9.053 1.00 62.44 164 PRO A O 1
ATOM 1288 N N . PHE A 1 165 ? 19.291 0.986 -7.336 1.00 71.75 165 PHE A N 1
ATOM 1289 C CA . PHE A 1 165 ? 17.865 1.293 -7.262 1.00 71.75 165 PHE A CA 1
ATOM 1290 C C . PHE A 1 165 ? 17.529 2.694 -6.707 1.00 71.75 165 PHE A C 1
ATOM 1292 O O . PHE A 1 165 ? 16.356 3.086 -6.729 1.00 71.75 165 PHE A O 1
ATOM 1299 N N . GLN A 1 166 ? 18.497 3.478 -6.207 1.00 76.31 166 GLN A N 1
ATOM 1300 C CA . GLN A 1 166 ? 18.234 4.789 -5.588 1.00 76.31 166 GLN A CA 1
ATOM 1301 C C . GLN A 1 166 ? 17.507 5.757 -6.529 1.00 76.31 166 GLN A C 1
ATOM 1303 O O . GLN A 1 166 ? 16.580 6.461 -6.108 1.00 76.31 166 GLN A O 1
ATOM 1308 N N . ALA A 1 167 ? 17.889 5.789 -7.809 1.00 80.12 167 ALA A N 1
ATOM 1309 C CA . ALA A 1 167 ? 17.238 6.640 -8.803 1.00 80.12 167 ALA A CA 1
ATOM 1310 C C . ALA A 1 167 ? 15.758 6.256 -8.987 1.00 80.12 167 ALA A C 1
ATOM 1312 O O . ALA A 1 167 ? 14.884 7.135 -9.002 1.00 80.12 167 ALA A O 1
ATOM 1313 N N . GLY A 1 168 ? 15.482 4.949 -9.038 1.00 84.31 168 GLY A N 1
ATOM 1314 C CA . GLY A 1 168 ? 14.141 4.374 -9.111 1.00 84.31 168 GLY A CA 1
ATOM 1315 C C . GLY A 1 168 ? 13.290 4.717 -7.889 1.00 84.31 168 GLY A C 1
ATOM 1316 O O . GLY A 1 168 ? 12.193 5.262 -8.034 1.00 84.31 168 GLY A O 1
ATOM 1317 N N . VAL A 1 169 ? 13.819 4.512 -6.678 1.00 86.25 169 VAL A N 1
ATOM 1318 C CA . VAL A 1 169 ? 13.140 4.868 -5.418 1.00 86.25 169 VAL A CA 1
ATOM 1319 C C . VAL A 1 169 ? 12.842 6.369 -5.354 1.00 86.25 169 VAL A C 1
ATOM 1321 O O . VAL A 1 169 ? 11.722 6.776 -5.029 1.00 86.25 169 VAL A O 1
ATOM 1324 N N . ALA A 1 170 ? 13.808 7.219 -5.709 1.00 84.00 170 ALA A N 1
ATOM 1325 C CA . ALA A 1 170 ? 13.618 8.666 -5.706 1.00 84.00 170 ALA A CA 1
ATOM 1326 C C . ALA A 1 170 ? 12.537 9.101 -6.709 1.00 84.00 170 ALA A C 1
ATOM 1328 O O . ALA A 1 170 ? 11.741 10.003 -6.425 1.00 84.00 170 ALA A O 1
ATOM 1329 N N . GLN A 1 171 ? 12.483 8.470 -7.885 1.00 86.88 171 GLN A N 1
ATOM 1330 C CA . GLN A 1 171 ? 11.448 8.742 -8.877 1.00 86.88 171 GLN A CA 1
ATOM 1331 C C . GLN A 1 171 ? 10.071 8.254 -8.425 1.00 86.88 171 GLN A C 1
ATOM 1333 O O . GLN A 1 171 ? 9.107 9.017 -8.541 1.00 86.88 171 GLN A O 1
ATOM 1338 N N . LEU A 1 172 ? 9.984 7.060 -7.837 1.00 90.81 172 LEU A N 1
ATOM 1339 C CA . LEU A 1 172 ? 8.764 6.538 -7.224 1.00 90.81 172 LEU A CA 1
ATOM 1340 C C . LEU A 1 172 ? 8.226 7.512 -6.161 1.00 90.81 172 LEU A C 1
ATOM 1342 O O . LEU A 1 172 ? 7.053 7.888 -6.197 1.00 90.81 172 LEU A O 1
ATOM 1346 N N . GLY A 1 173 ? 9.097 8.016 -5.281 1.00 88.12 173 GLY A N 1
ATOM 1347 C CA . GLY A 1 173 ? 8.740 9.014 -4.271 1.00 88.12 173 GLY A CA 1
ATOM 1348 C C . GLY A 1 173 ? 8.220 10.328 -4.867 1.00 88.12 173 GLY A C 1
ATOM 1349 O O . GLY A 1 173 ? 7.237 10.890 -4.379 1.00 88.12 173 GLY A O 1
ATOM 1350 N N . ARG A 1 174 ? 8.817 10.819 -5.963 1.00 89.00 174 ARG A N 1
ATOM 1351 C CA . ARG A 1 174 ? 8.304 12.002 -6.685 1.00 89.00 174 ARG A CA 1
ATOM 1352 C C . ARG A 1 174 ? 6.915 11.753 -7.271 1.00 89.00 174 ARG A C 1
ATOM 1354 O O . ARG A 1 174 ? 6.054 12.626 -7.166 1.00 89.00 174 ARG A O 1
ATOM 1361 N N . MET A 1 175 ? 6.684 10.581 -7.862 1.00 91.75 175 MET A N 1
ATOM 1362 C CA . MET A 1 175 ? 5.383 10.227 -8.434 1.00 91.75 175 MET A CA 1
ATOM 1363 C C . MET A 1 175 ? 4.301 10.139 -7.356 1.00 91.75 175 MET A C 1
ATOM 1365 O O . MET A 1 175 ? 3.239 10.736 -7.530 1.00 91.75 175 MET A O 1
ATOM 1369 N N . TRP A 1 176 ? 4.591 9.497 -6.221 1.00 94.50 176 TRP A N 1
ATOM 1370 C CA . TRP A 1 176 ? 3.688 9.463 -5.069 1.00 94.50 176 TRP A CA 1
ATOM 1371 C C . TRP A 1 176 ? 3.382 10.855 -4.521 1.00 94.50 176 TRP A C 1
ATOM 1373 O O . TRP A 1 176 ? 2.219 11.180 -4.301 1.00 94.50 176 TRP A O 1
ATOM 1383 N N . ASN A 1 177 ? 4.395 11.711 -4.361 1.00 89.12 177 ASN A N 1
ATOM 1384 C CA . ASN A 1 177 ? 4.200 13.082 -3.885 1.00 89.12 177 ASN A CA 1
ATOM 1385 C C . ASN A 1 177 ? 3.291 13.908 -4.799 1.00 89.12 177 ASN A C 1
ATOM 1387 O O . ASN A 1 177 ? 2.497 14.709 -4.310 1.00 89.12 177 ASN A O 1
ATOM 1391 N N . THR A 1 178 ? 3.406 13.733 -6.115 1.00 88.88 178 THR A N 1
ATOM 1392 C CA . THR A 1 178 ? 2.490 14.370 -7.066 1.00 88.88 178 THR A CA 1
ATOM 1393 C C . THR A 1 178 ? 1.089 13.790 -6.934 1.00 88.88 178 THR A C 1
ATOM 1395 O O . THR A 1 178 ? 0.124 14.539 -6.848 1.00 88.88 178 THR A O 1
ATOM 1398 N N . LEU A 1 179 ? 0.976 12.465 -6.876 1.00 90.81 179 LEU A N 1
ATOM 1399 C CA . LEU A 1 179 ? -0.307 11.778 -6.898 1.00 90.81 179 LEU A CA 1
ATOM 1400 C C . LEU A 1 179 ? -1.128 12.011 -5.623 1.00 90.81 179 LEU A C 1
ATOM 1402 O O . LEU A 1 179 ? -2.327 12.241 -5.695 1.00 90.81 179 LEU A O 1
ATOM 1406 N N . LEU A 1 180 ? -0.490 12.038 -4.453 1.00 89.69 180 LEU A N 1
ATOM 1407 C CA . LEU A 1 180 ? -1.173 12.251 -3.174 1.00 89.69 180 LEU A CA 1
ATOM 1408 C C . LEU A 1 180 ? -1.689 13.685 -2.974 1.00 89.69 180 LEU A C 1
ATOM 1410 O O . LEU A 1 180 ? -2.428 13.925 -2.020 1.00 89.69 180 LEU A O 1
ATOM 1414 N N . ARG A 1 181 ? -1.344 14.628 -3.861 1.00 91.88 181 ARG A N 1
ATOM 1415 C CA . ARG A 1 181 ? -1.951 15.972 -3.890 1.00 91.88 181 ARG A CA 1
ATOM 1416 C C . ARG A 1 181 ? -3.335 15.984 -4.536 1.00 91.88 181 ARG A C 1
ATOM 1418 O O . ARG A 1 181 ? -4.069 16.949 -4.352 1.00 91.88 181 ARG A O 1
ATOM 1425 N N . GLU A 1 182 ? -3.678 14.937 -5.279 1.00 93.75 182 GLU A N 1
ATOM 1426 C CA . GLU A 1 182 ? -4.983 14.780 -5.912 1.00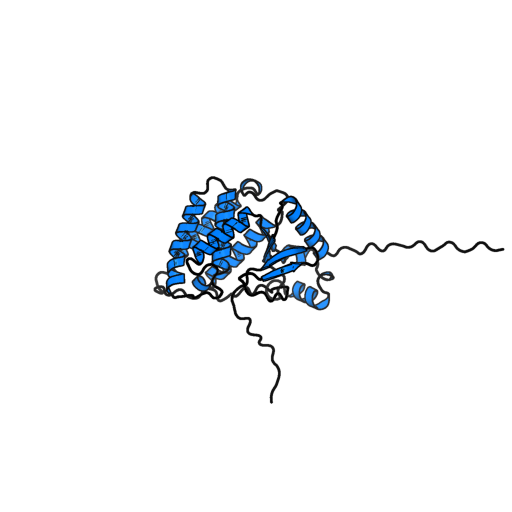 93.75 182 GLU A CA 1
ATOM 1427 C C . GLU A 1 182 ? -6.045 14.330 -4.902 1.00 93.75 182 GLU A C 1
ATOM 1429 O O . GLU A 1 182 ? -5.737 13.721 -3.866 1.00 93.75 182 GLU A O 1
ATOM 1434 N N . THR A 1 183 ? -7.312 14.613 -5.216 1.00 91.62 183 THR A N 1
ATOM 1435 C CA . THR A 1 183 ? -8.451 14.203 -4.382 1.00 91.62 183 THR A CA 1
ATOM 1436 C C . THR A 1 183 ? -8.656 12.691 -4.423 1.00 91.62 183 THR A C 1
ATOM 1438 O O . THR A 1 183 ? -8.191 12.014 -5.339 1.00 91.62 183 THR A O 1
ATOM 1441 N N . ASP A 1 184 ? -9.348 12.144 -3.424 1.00 91.00 184 ASP A N 1
ATOM 1442 C CA . ASP A 1 184 ? -9.644 10.709 -3.367 1.00 91.00 184 ASP A CA 1
ATOM 1443 C C . ASP A 1 184 ? -10.392 10.230 -4.613 1.00 91.00 184 ASP A C 1
ATOM 1445 O O . ASP A 1 184 ? -10.017 9.224 -5.216 1.00 91.00 184 ASP A O 1
ATOM 1449 N N . GLU A 1 185 ? -11.351 11.020 -5.089 1.00 89.62 185 GLU A N 1
ATOM 1450 C CA . GLU A 1 185 ? -12.141 10.707 -6.275 1.00 89.62 185 GLU A CA 1
ATOM 1451 C C . GLU A 1 185 ? -11.266 10.578 -7.529 1.00 89.62 185 GLU A C 1
ATOM 1453 O O . GLU A 1 185 ? -11.426 9.625 -8.293 1.00 89.62 185 GLU A O 1
ATOM 1458 N N . ASN A 1 186 ? -10.297 11.484 -7.714 1.00 92.06 186 ASN A N 1
ATOM 1459 C CA . ASN A 1 186 ? -9.361 11.439 -8.843 1.00 92.06 186 ASN A CA 1
ATOM 1460 C C . ASN A 1 186 ? -8.465 10.194 -8.803 1.00 92.06 186 ASN A C 1
ATOM 1462 O O . ASN A 1 186 ? -8.110 9.650 -9.848 1.00 92.06 186 ASN A O 1
ATOM 1466 N N . LEU A 1 187 ? -8.114 9.725 -7.605 1.00 91.00 187 LEU A N 1
ATOM 1467 C CA . LEU A 1 187 ? -7.318 8.512 -7.405 1.00 91.00 187 LEU A CA 1
ATOM 1468 C C . LEU A 1 187 ? -8.152 7.227 -7.500 1.00 91.00 187 LEU A C 1
ATOM 1470 O O . LEU A 1 187 ? -7.614 6.129 -7.367 1.00 91.00 187 LEU A O 1
ATOM 1474 N N . GLY A 1 188 ? -9.466 7.335 -7.721 1.00 87.56 188 GLY A N 1
ATOM 1475 C CA . GLY A 1 188 ? -10.379 6.194 -7.656 1.00 87.56 188 GLY A CA 1
ATOM 1476 C C . GLY A 1 188 ? -10.486 5.597 -6.251 1.00 87.56 188 GLY A C 1
ATOM 1477 O O . GLY A 1 188 ? -10.840 4.428 -6.099 1.00 87.56 188 GLY A O 1
ATOM 1478 N N . VAL A 1 189 ? -10.165 6.382 -5.223 1.00 87.44 189 VAL A N 1
ATOM 1479 C CA . VAL A 1 189 ? -10.492 6.099 -3.828 1.00 87.44 189 VAL A CA 1
ATOM 1480 C C . VAL A 1 189 ? -11.915 6.612 -3.627 1.00 87.44 189 VAL A C 1
ATOM 1482 O O . VAL A 1 189 ? -12.167 7.812 -3.587 1.00 87.44 189 VAL A O 1
ATOM 1485 N N . LEU A 1 190 ? -12.884 5.696 -3.613 1.00 83.00 190 LEU A N 1
ATOM 1486 C CA . LEU A 1 190 ? -14.293 6.070 -3.480 1.00 83.00 190 LEU A CA 1
ATOM 1487 C C . LEU A 1 190 ? -14.525 6.777 -2.140 1.00 83.00 190 LEU A C 1
ATOM 1489 O O . LEU A 1 190 ? -13.864 6.472 -1.158 1.00 83.00 190 LEU A O 1
ATOM 1493 N N . SER A 1 191 ? -15.512 7.667 -2.054 1.00 77.94 191 SER A N 1
ATOM 1494 C CA . SER A 1 191 ? -15.781 8.431 -0.823 1.00 77.94 191 SER A CA 1
ATOM 1495 C C . SER A 1 191 ? -16.076 7.556 0.406 1.00 77.94 191 SER A C 1
ATOM 1497 O O . SER A 1 191 ? -15.881 7.983 1.540 1.00 77.94 191 SER A O 1
ATOM 1499 N N . ALA A 1 192 ? -16.559 6.327 0.190 1.00 79.06 192 ALA A N 1
ATOM 1500 C CA . ALA A 1 192 ? -16.761 5.332 1.243 1.00 79.06 192 ALA A CA 1
ATOM 1501 C C . ALA A 1 192 ? -15.454 4.651 1.704 1.00 79.06 192 ALA A C 1
ATOM 1503 O O . ALA A 1 192 ? -15.412 4.067 2.783 1.00 79.06 192 ALA A O 1
ATOM 1504 N N . ASP A 1 193 ? -14.385 4.732 0.911 1.00 82.06 193 ASP A N 1
ATOM 1505 C CA . ASP A 1 193 ? -13.046 4.215 1.194 1.00 82.06 193 ASP A CA 1
ATOM 1506 C C . ASP A 1 193 ? -12.241 5.216 2.038 1.00 82.06 193 ASP A C 1
ATOM 1508 O O . ASP A 1 193 ? -11.218 5.765 1.629 1.00 82.06 193 ASP A O 1
ATOM 1512 N N . THR A 1 194 ? -12.703 5.452 3.267 1.00 84.06 194 THR A N 1
ATOM 1513 C CA . THR A 1 194 ? -12.058 6.386 4.207 1.00 84.06 194 THR A CA 1
ATOM 1514 C C . THR A 1 194 ? -10.720 5.879 4.755 1.00 84.06 194 THR A C 1
ATOM 1516 O O . THR A 1 194 ? -10.058 6.575 5.526 1.00 84.06 194 THR A O 1
ATOM 1519 N N . PHE A 1 195 ? -10.332 4.650 4.411 1.00 89.38 195 PHE A N 1
ATOM 1520 C CA . PHE A 1 195 ? -9.181 3.963 4.986 1.00 89.38 195 PHE A CA 1
ATOM 1521 C C . PHE A 1 195 ? -7.954 4.023 4.076 1.00 89.38 195 PHE A C 1
ATOM 1523 O O . PHE A 1 195 ? -6.851 4.300 4.557 1.00 89.38 195 PHE A O 1
ATOM 1530 N N . THR A 1 196 ? -8.138 3.825 2.767 1.00 91.25 196 THR A N 1
ATOM 1531 C CA . THR A 1 196 ? -7.029 3.573 1.838 1.00 91.25 196 THR A CA 1
ATOM 1532 C C . THR A 1 196 ? -5.981 4.671 1.821 1.00 91.25 196 THR A C 1
ATOM 1534 O O . THR A 1 196 ? -4.799 4.356 1.924 1.00 91.25 196 THR A O 1
ATOM 1537 N N . ARG A 1 197 ? -6.352 5.957 1.772 1.00 90.38 197 ARG 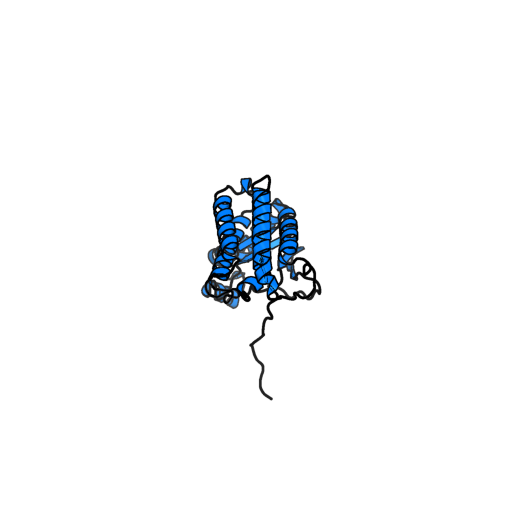A N 1
ATOM 1538 C CA . ARG A 1 197 ? -5.347 7.037 1.759 1.00 90.38 197 ARG A CA 1
ATOM 1539 C C . ARG A 1 197 ? -4.467 7.030 3.009 1.00 90.38 197 ARG A C 1
ATOM 1541 O O . ARG A 1 197 ? -3.247 7.192 2.909 1.00 90.38 197 ARG A O 1
ATOM 1548 N N . GLN A 1 198 ? -5.068 6.844 4.184 1.00 90.56 198 GLN A N 1
ATOM 1549 C CA . GLN A 1 198 ? -4.312 6.784 5.435 1.00 90.56 198 GLN A CA 1
ATOM 1550 C C . GLN A 1 198 ? -3.419 5.541 5.477 1.00 90.56 198 GLN A C 1
ATOM 1552 O O . GLN A 1 198 ? -2.267 5.634 5.901 1.00 90.56 198 GLN A O 1
ATOM 1557 N N . GLY A 1 199 ? -3.931 4.402 5.000 1.00 91.50 199 GLY A N 1
ATOM 1558 C CA . GLY A 1 199 ? -3.169 3.167 4.829 1.00 91.50 199 GLY A CA 1
ATOM 1559 C C . GLY A 1 199 ? -1.959 3.349 3.917 1.00 91.50 199 GLY A C 1
ATOM 1560 O O . GLY A 1 199 ? -0.839 3.072 4.334 1.00 91.50 199 GLY A O 1
ATOM 1561 N N . VAL A 1 200 ? -2.157 3.903 2.719 1.00 92.38 200 VAL A N 1
ATOM 1562 C CA . VAL A 1 200 ? -1.091 4.168 1.741 1.00 92.38 200 VAL A CA 1
ATOM 1563 C C . VAL A 1 200 ? -0.048 5.126 2.300 1.00 92.38 200 VAL A C 1
ATOM 1565 O O . VAL A 1 200 ? 1.142 4.866 2.189 1.00 92.38 200 VAL A O 1
ATOM 1568 N N . THR A 1 201 ? -0.467 6.199 2.970 1.00 90.50 201 THR A N 1
ATOM 1569 C CA . THR A 1 201 ? 0.474 7.149 3.586 1.00 90.50 201 THR A CA 1
ATOM 1570 C C . THR A 1 201 ? 1.328 6.474 4.662 1.00 90.50 201 THR A C 1
ATOM 1572 O O . THR A 1 201 ? 2.533 6.706 4.737 1.00 90.50 201 THR A O 1
ATOM 1575 N N . CYS A 1 202 ? 0.720 5.609 5.481 1.00 88.88 202 CYS A N 1
ATOM 1576 C CA . CYS A 1 202 ? 1.438 4.832 6.489 1.00 88.88 202 CYS A CA 1
ATOM 1577 C C . CYS A 1 202 ? 2.437 3.863 5.847 1.00 88.88 202 CYS A C 1
ATOM 1579 O O . CYS A 1 202 ? 3.596 3.835 6.248 1.00 88.88 202 CYS A O 1
ATOM 1581 N N . MET A 1 203 ? 2.002 3.140 4.814 1.00 91.88 203 MET A N 1
ATOM 1582 C CA . MET A 1 203 ? 2.824 2.185 4.071 1.00 91.88 203 MET A CA 1
ATOM 1583 C C . MET A 1 203 ? 4.024 2.880 3.431 1.00 91.88 203 MET A C 1
ATOM 1585 O O . MET A 1 203 ? 5.128 2.364 3.512 1.00 91.88 203 MET A O 1
ATOM 1589 N N . LEU A 1 204 ? 3.829 4.048 2.813 1.00 90.19 204 LEU A N 1
ATOM 1590 C CA . LEU A 1 204 ? 4.915 4.794 2.173 1.00 90.19 204 LEU A CA 1
ATOM 1591 C C . LEU A 1 204 ? 5.948 5.296 3.180 1.00 90.19 204 LEU A C 1
ATOM 1593 O O . LEU A 1 204 ? 7.134 5.328 2.863 1.00 90.19 204 LEU A O 1
ATOM 1597 N N . ARG A 1 205 ? 5.512 5.666 4.390 1.00 87.12 205 ARG A N 1
ATOM 1598 C CA . ARG A 1 205 ? 6.432 6.008 5.478 1.00 87.12 205 ARG A CA 1
ATOM 1599 C C . ARG A 1 205 ? 7.255 4.788 5.899 1.00 87.12 205 ARG A C 1
ATOM 1601 O O . ARG A 1 205 ? 8.471 4.891 5.921 1.00 87.12 205 ARG A O 1
ATOM 1608 N N . GLU A 1 206 ? 6.608 3.652 6.160 1.00 85.06 206 GLU A N 1
ATOM 1609 C CA . GLU A 1 206 ? 7.294 2.400 6.530 1.00 85.06 206 GLU A CA 1
ATOM 1610 C C . GLU A 1 206 ? 8.250 1.925 5.428 1.00 85.06 206 GLU A C 1
ATOM 1612 O O . GLU A 1 206 ? 9.358 1.489 5.709 1.00 85.06 206 GLU A O 1
ATOM 1617 N N . PHE A 1 207 ? 7.843 2.046 4.163 1.00 85.94 207 PHE A N 1
ATOM 1618 C CA . PHE A 1 207 ? 8.681 1.704 3.018 1.00 85.94 207 PHE A CA 1
ATOM 1619 C C . PHE A 1 207 ? 9.915 2.606 2.934 1.00 85.94 207 PHE A C 1
ATOM 1621 O O . PHE A 1 207 ? 11.018 2.120 2.718 1.00 85.94 207 PHE A O 1
ATOM 1628 N N . LYS A 1 208 ? 9.742 3.918 3.134 1.00 84.56 208 LYS A N 1
ATOM 1629 C CA . LYS A 1 208 ? 10.856 4.869 3.179 1.00 84.56 208 LYS A CA 1
ATOM 1630 C C . LYS A 1 208 ? 11.837 4.524 4.302 1.00 84.56 208 LYS A C 1
ATOM 1632 O O . LYS A 1 208 ? 13.030 4.481 4.037 1.00 84.56 208 LYS A O 1
ATOM 1637 N N . GLU A 1 209 ? 11.330 4.275 5.508 1.00 83.19 209 GLU A N 1
ATOM 1638 C CA . GLU A 1 209 ? 12.143 3.877 6.665 1.00 83.19 209 GLU A CA 1
ATOM 1639 C C . GLU A 1 209 ? 12.937 2.597 6.355 1.00 83.19 209 GLU A C 1
ATOM 1641 O O . GLU A 1 209 ? 14.150 2.581 6.519 1.00 83.19 209 GLU A O 1
ATOM 1646 N N . ALA A 1 210 ? 12.292 1.568 5.794 1.00 80.62 210 ALA A N 1
ATOM 1647 C CA . ALA A 1 210 ? 12.957 0.313 5.436 1.00 80.62 210 ALA A CA 1
ATOM 1648 C C . ALA A 1 210 ? 14.076 0.487 4.392 1.00 80.62 210 ALA A C 1
ATOM 1650 O O . ALA A 1 210 ? 15.133 -0.129 4.519 1.00 80.62 210 ALA A O 1
ATOM 1651 N N . VAL A 1 211 ? 13.859 1.336 3.380 1.00 79.94 211 VAL A N 1
ATOM 1652 C CA . VAL A 1 211 ? 14.867 1.616 2.345 1.00 79.94 211 VAL A CA 1
ATOM 1653 C C . VAL A 1 211 ? 16.038 2.436 2.896 1.00 79.94 211 VAL A C 1
ATOM 1655 O O . VAL A 1 211 ? 17.175 2.210 2.494 1.00 79.94 211 VAL A O 1
ATOM 1658 N N . GLU A 1 212 ? 15.784 3.396 3.789 1.00 74.94 212 GLU A N 1
ATOM 1659 C CA . GLU A 1 212 ? 16.838 4.240 4.375 1.00 74.94 212 GLU A CA 1
ATOM 1660 C C . GLU A 1 212 ? 17.667 3.509 5.437 1.00 74.94 212 GLU A C 1
ATOM 1662 O O . GLU A 1 212 ? 18.869 3.751 5.528 1.00 74.94 212 GLU A O 1
ATOM 1667 N N . ASP A 1 213 ? 17.053 2.588 6.181 1.00 70.19 213 ASP A N 1
ATOM 1668 C CA . ASP A 1 213 ? 17.711 1.790 7.223 1.00 70.19 213 ASP A CA 1
ATOM 1669 C C . ASP A 1 213 ? 18.413 0.530 6.666 1.00 70.19 213 ASP A C 1
ATOM 1671 O O . ASP A 1 213 ? 18.902 -0.296 7.436 1.00 70.19 213 ASP A O 1
ATOM 1675 N N . GLY A 1 214 ? 18.454 0.346 5.339 1.00 60.19 214 GLY A N 1
ATOM 1676 C CA . GLY A 1 214 ? 19.139 -0.785 4.697 1.00 60.19 214 GLY A CA 1
ATOM 1677 C C . GLY A 1 214 ? 18.533 -2.156 5.021 1.00 60.19 214 GLY A C 1
ATOM 1678 O O . GLY A 1 214 ? 19.249 -3.150 5.069 1.00 60.19 214 GLY A O 1
ATOM 1679 N N . GLY A 1 215 ? 17.229 -2.218 5.303 1.00 54.56 215 GLY A N 1
ATOM 1680 C CA . GLY A 1 215 ? 16.533 -3.477 5.592 1.00 54.56 215 GLY A CA 1
ATOM 1681 C C . GLY A 1 215 ? 16.721 -4.052 7.007 1.00 54.56 215 GLY A C 1
ATOM 1682 O O . GLY A 1 215 ? 15.986 -4.965 7.372 1.00 54.56 215 GLY A O 1
ATOM 1683 N N . GLU A 1 216 ? 17.585 -3.498 7.872 1.00 39.88 216 GLU A N 1
ATOM 1684 C CA . GLU A 1 216 ? 17.755 -4.008 9.255 1.00 39.88 216 GLU A CA 1
ATOM 1685 C C . GLU A 1 216 ? 16.505 -3.798 10.138 1.00 39.88 216 GLU A C 1
ATOM 1687 O O . GLU A 1 216 ? 16.310 -4.437 11.180 1.00 39.88 216 GLU A O 1
ATOM 1692 N N . GLY A 1 217 ? 15.600 -2.920 9.709 1.00 37.94 217 GLY A N 1
ATOM 1693 C CA . GLY A 1 217 ? 14.302 -2.704 10.321 1.00 37.94 217 GLY A CA 1
ATOM 1694 C C . GLY A 1 217 ? 13.259 -3.713 9.851 1.00 37.94 217 GLY A C 1
ATOM 1695 O O . GLY A 1 217 ? 12.296 -3.306 9.208 1.00 37.94 217 GLY A O 1
ATOM 1696 N N . MET A 1 218 ? 13.371 -4.998 10.219 1.00 36.66 218 MET A N 1
ATOM 1697 C CA . MET A 1 218 ? 12.241 -5.929 10.080 1.00 36.66 218 MET A CA 1
ATOM 1698 C C . MET A 1 218 ? 11.006 -5.325 10.769 1.00 36.66 218 MET A C 1
ATOM 1700 O O . MET A 1 218 ? 10.875 -5.347 12.000 1.00 36.66 218 MET A O 1
ATOM 1704 N N . VAL A 1 219 ? 10.063 -4.801 9.985 1.00 36.00 219 VAL A N 1
ATOM 1705 C CA . VAL A 1 219 ? 8.693 -4.608 10.449 1.00 36.00 219 VAL A CA 1
ATOM 1706 C C . VAL A 1 219 ? 8.051 -5.985 10.380 1.00 36.00 219 VAL A C 1
ATOM 1708 O O . VAL A 1 219 ? 7.430 -6.370 9.394 1.00 36.00 219 VAL A O 1
ATOM 1711 N N . THR A 1 220 ? 8.262 -6.778 11.427 1.00 33.81 220 THR A N 1
ATOM 1712 C CA . THR A 1 220 ? 7.505 -8.010 11.635 1.00 33.81 220 THR A CA 1
ATOM 1713 C C . THR A 1 220 ? 6.049 -7.624 11.868 1.00 33.81 220 THR A C 1
ATOM 1715 O O . THR A 1 220 ? 5.673 -7.094 12.915 1.00 33.81 220 THR A O 1
ATOM 1718 N N . PHE A 1 221 ? 5.214 -7.853 10.858 1.00 36.50 221 PHE A N 1
ATOM 1719 C CA . PHE A 1 221 ? 3.769 -7.738 10.990 1.00 36.50 221 PHE A CA 1
ATOM 1720 C C . PHE A 1 221 ? 3.281 -8.941 11.805 1.00 36.50 221 PHE A C 1
ATOM 1722 O O . PHE A 1 221 ? 3.501 -10.076 11.378 1.00 36.50 221 PHE A O 1
ATOM 1729 N N . PRO A 1 222 ? 2.645 -8.756 12.977 1.00 29.58 222 PRO A N 1
ATOM 1730 C CA . PRO A 1 222 ? 2.056 -9.879 13.685 1.00 29.58 222 PRO A CA 1
ATOM 1731 C C . PRO A 1 222 ? 0.951 -10.478 12.811 1.00 29.58 222 PRO A C 1
ATOM 1733 O O . PRO A 1 222 ? -0.099 -9.869 12.598 1.00 29.58 222 PRO A O 1
ATOM 1736 N N . ALA A 1 223 ? 1.203 -11.678 12.289 1.00 31.97 223 ALA A N 1
ATOM 1737 C CA . ALA A 1 223 ? 0.199 -12.490 11.627 1.00 31.97 223 ALA A CA 1
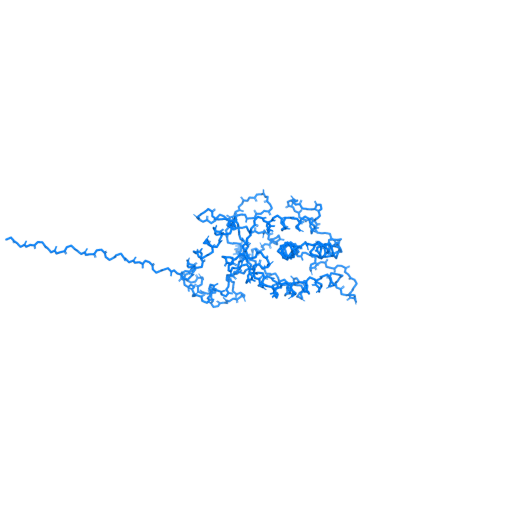ATOM 1738 C C . ALA A 1 223 ? -0.869 -12.869 12.661 1.00 31.97 223 ALA A C 1
ATOM 1740 O O . ALA A 1 223 ? -0.660 -13.730 13.516 1.00 31.97 223 ALA A O 1
ATOM 1741 N N . PHE A 1 224 ? -2.022 -12.208 12.620 1.00 27.42 224 PHE A N 1
ATOM 1742 C CA . PHE A 1 224 ? -3.151 -12.579 13.466 1.00 27.42 224 PHE A CA 1
ATOM 1743 C C . PHE A 1 224 ? -3.920 -13.741 12.850 1.00 27.42 224 PHE A C 1
ATOM 1745 O O . PHE A 1 224 ? -4.954 -13.518 12.241 1.00 27.42 224 PHE A O 1
ATOM 1752 N N . GLY A 1 225 ? -3.456 -14.976 13.049 1.00 29.89 225 GLY A N 1
ATOM 1753 C CA . GLY A 1 225 ? -4.270 -16.178 12.834 1.00 29.89 225 GLY A CA 1
ATOM 1754 C C . GLY A 1 225 ? -3.515 -17.347 12.205 1.00 29.89 225 GLY A C 1
ATOM 1755 O O . GLY A 1 225 ? -2.909 -17.228 11.145 1.00 29.89 225 GLY A O 1
ATOM 1756 N N . ASN A 1 226 ? -3.594 -18.503 12.864 1.00 29.98 226 ASN A N 1
ATOM 1757 C CA . ASN A 1 226 ? -3.120 -19.780 12.339 1.00 29.98 226 ASN A CA 1
ATOM 1758 C C . ASN A 1 226 ? -3.902 -20.151 11.070 1.00 29.98 226 ASN A C 1
ATOM 1760 O O . ASN A 1 226 ? -5.093 -20.450 11.151 1.00 29.98 226 ASN A O 1
ATOM 1764 N N . ALA A 1 227 ? -3.232 -20.197 9.919 1.00 32.03 227 ALA A N 1
ATOM 1765 C CA . ALA A 1 227 ? -3.766 -20.804 8.704 1.00 32.03 227 ALA A CA 1
ATOM 1766 C C . ALA A 1 227 ? -2.676 -21.641 8.021 1.00 32.03 227 ALA A C 1
ATOM 1768 O O . ALA A 1 227 ? -1.788 -21.131 7.346 1.00 32.03 227 ALA A O 1
ATOM 1769 N N . THR A 1 228 ? -2.740 -22.956 8.220 1.00 29.11 228 THR A N 1
ATOM 1770 C CA . THR A 1 228 ? -1.945 -23.944 7.489 1.00 29.11 228 THR A CA 1
ATOM 1771 C C . THR A 1 228 ? -2.566 -24.164 6.110 1.00 29.11 228 THR A C 1
ATOM 1773 O O . THR A 1 228 ? -3.587 -24.843 5.998 1.00 29.11 228 THR A O 1
ATOM 1776 N N . GLY A 1 229 ? -1.961 -23.602 5.066 1.00 29.94 229 GLY A N 1
ATOM 1777 C CA . GLY A 1 229 ? -2.337 -23.838 3.673 1.00 29.94 229 GLY A CA 1
ATOM 1778 C C . GLY A 1 229 ? -1.119 -23.696 2.768 1.00 29.94 229 GLY A C 1
ATOM 1779 O O . GLY A 1 229 ? -0.549 -22.617 2.659 1.00 29.94 229 GLY A O 1
ATOM 1780 N N . ALA A 1 230 ? -0.692 -24.796 2.150 1.00 29.92 230 ALA A N 1
ATOM 1781 C CA . ALA A 1 230 ? 0.402 -24.799 1.189 1.00 29.92 230 ALA A CA 1
ATOM 1782 C C . ALA A 1 230 ? -0.053 -24.106 -0.107 1.00 29.92 230 ALA A C 1
ATOM 1784 O O . ALA A 1 230 ? -0.803 -24.684 -0.892 1.00 29.92 230 ALA A O 1
ATOM 1785 N N . GLY A 1 231 ? 0.375 -22.856 -0.291 1.00 28.80 231 GLY A N 1
ATOM 1786 C CA . GLY A 1 231 ? 0.123 -22.057 -1.489 1.00 28.80 231 GLY A CA 1
ATOM 1787 C C . GLY A 1 231 ? 0.091 -20.557 -1.197 1.00 28.80 231 GLY A C 1
ATOM 1788 O O . GLY A 1 231 ? -0.986 -20.008 -1.015 1.00 28.80 231 GLY A O 1
ATOM 1789 N N . GLY A 1 232 ? 1.266 -19.918 -1.150 1.00 34.56 232 GL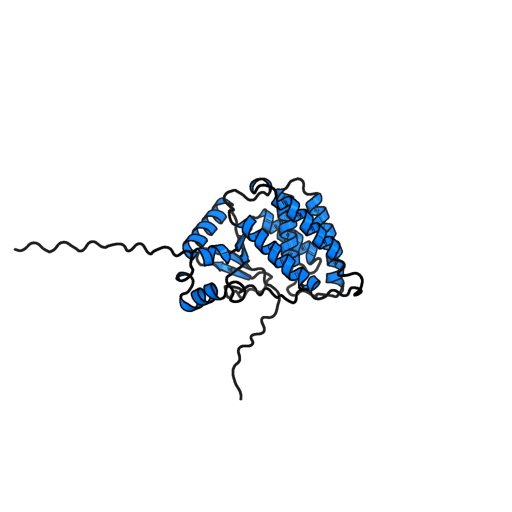Y A N 1
ATOM 1790 C CA . GLY A 1 232 ? 1.530 -18.498 -1.461 1.00 34.56 232 GLY A CA 1
ATOM 1791 C C . GLY A 1 232 ? 0.805 -17.355 -0.730 1.00 34.56 232 GLY A C 1
ATOM 1792 O O . GLY A 1 232 ? 1.239 -16.219 -0.873 1.00 34.56 232 GLY A O 1
ATOM 1793 N N . TYR A 1 233 ? -0.255 -17.590 0.046 1.00 35.06 233 TYR A N 1
ATOM 1794 C CA . TYR A 1 233 ? -1.011 -16.546 0.747 1.00 35.06 233 TYR A CA 1
ATOM 1795 C C . TYR A 1 233 ? -1.582 -17.082 2.062 1.00 35.06 233 TYR A C 1
ATOM 1797 O O . TYR A 1 233 ? -2.292 -18.089 2.072 1.00 35.06 233 TYR A O 1
ATOM 1805 N N . SER A 1 234 ? -1.365 -16.370 3.170 1.00 36.50 234 SER A N 1
ATOM 1806 C CA . SER A 1 234 ? -2.080 -16.644 4.418 1.00 36.50 234 SER A CA 1
ATOM 1807 C C . SER A 1 234 ? -3.414 -15.904 4.377 1.00 36.50 234 SER A C 1
ATOM 1809 O O . SER A 1 234 ? -3.526 -14.730 4.732 1.00 36.50 234 SER A O 1
ATOM 1811 N N . THR A 1 235 ? -4.450 -16.589 3.896 1.00 34.56 235 THR A N 1
ATOM 1812 C CA . THR A 1 235 ? -5.826 -16.096 4.018 1.00 34.56 235 THR A CA 1
ATOM 1813 C C . THR A 1 235 ? -6.294 -16.348 5.442 1.00 34.56 235 THR A C 1
ATOM 1815 O O . THR A 1 235 ? -6.472 -17.498 5.845 1.00 34.56 235 THR A O 1
ATOM 1818 N N . ILE A 1 236 ? -6.500 -15.279 6.205 1.00 35.91 236 ILE A N 1
ATOM 1819 C CA . ILE A 1 236 ? -7.057 -15.392 7.549 1.00 35.91 236 ILE A CA 1
ATOM 1820 C C . ILE A 1 236 ? -8.561 -15.195 7.460 1.00 35.91 236 ILE A C 1
ATOM 1822 O O . ILE A 1 236 ? -9.055 -14.159 7.005 1.00 35.91 236 ILE A O 1
ATOM 1826 N N . TYR A 1 237 ? -9.286 -16.222 7.892 1.00 30.45 237 TYR A N 1
ATOM 1827 C CA . TYR A 1 237 ? -10.736 -16.208 7.976 1.00 30.45 237 TYR A CA 1
ATOM 1828 C C . TYR A 1 237 ? -11.159 -15.379 9.190 1.00 30.45 237 TYR A C 1
ATOM 1830 O O . TYR A 1 237 ? -10.976 -15.797 10.334 1.00 30.45 237 TYR A O 1
ATOM 1838 N N . GLY A 1 238 ? -11.742 -14.204 8.948 1.00 30.89 238 GLY A N 1
ATOM 1839 C CA . GLY A 1 238 ? -12.500 -13.499 9.976 1.00 30.89 238 GLY A CA 1
ATOM 1840 C C . GLY A 1 238 ? -13.788 -14.259 10.304 1.00 30.89 238 GLY A C 1
ATOM 1841 O O . GLY A 1 238 ? -14.387 -14.897 9.438 1.00 30.89 238 GLY A O 1
ATOM 1842 N N . THR A 1 239 ? -14.263 -14.153 11.545 1.00 30.27 239 THR A N 1
ATOM 1843 C CA . THR A 1 239 ? -15.466 -14.838 12.067 1.00 30.27 239 THR A CA 1
ATOM 1844 C C . THR A 1 239 ? -16.773 -14.523 11.322 1.00 30.27 239 THR A C 1
ATOM 1846 O O . THR A 1 239 ? -17.769 -15.204 11.546 1.00 30.27 239 THR A O 1
ATOM 1849 N N . ASN A 1 240 ? -16.767 -13.556 10.396 1.00 31.02 240 ASN A N 1
ATOM 1850 C CA . ASN A 1 240 ? -17.940 -13.096 9.644 1.00 31.02 240 ASN A CA 1
ATOM 1851 C C . ASN A 1 240 ? -17.831 -13.296 8.115 1.00 31.02 240 ASN A C 1
ATOM 1853 O O . ASN A 1 240 ? -18.564 -12.652 7.370 1.00 31.02 240 ASN A O 1
ATOM 1857 N N . GLY A 1 241 ? -16.915 -14.141 7.624 1.00 29.27 241 GLY A N 1
ATOM 1858 C CA . GLY A 1 241 ? -16.769 -14.410 6.181 1.00 29.27 241 GLY A CA 1
ATOM 1859 C C . GLY A 1 241 ? -16.034 -13.323 5.382 1.00 29.27 241 GLY A C 1
ATOM 1860 O O . GLY A 1 241 ? -15.982 -13.404 4.158 1.00 29.27 241 GLY A O 1
ATOM 1861 N N . ASN A 1 242 ? -15.443 -12.335 6.064 1.00 33.41 242 ASN A N 1
ATOM 1862 C CA . ASN A 1 242 ? -14.518 -11.371 5.467 1.00 33.41 242 ASN A CA 1
ATOM 1863 C C . ASN A 1 242 ? -13.089 -11.923 5.517 1.00 33.41 242 ASN A C 1
ATOM 1865 O O . ASN A 1 242 ? -12.662 -12.454 6.547 1.00 33.41 242 ASN A O 1
ATOM 1869 N N . TYR A 1 243 ? -12.357 -11.775 4.415 1.00 39.34 243 TYR A N 1
ATOM 1870 C CA . TYR A 1 243 ? -10.992 -12.272 4.282 1.00 39.34 243 TYR A CA 1
ATOM 1871 C C . TYR A 1 243 ? -9.992 -11.152 4.548 1.00 39.34 243 TYR A C 1
ATOM 1873 O O . TYR A 1 243 ? -10.053 -10.085 3.932 1.00 39.34 243 TYR A O 1
ATOM 1881 N N . VAL A 1 244 ? -9.044 -11.413 5.445 1.00 40.84 244 VAL A N 1
ATOM 1882 C CA . VAL A 1 244 ? -7.815 -10.624 5.540 1.00 40.84 244 VAL A CA 1
ATOM 1883 C C . VAL A 1 244 ? -6.783 -11.354 4.703 1.00 40.84 244 VAL A C 1
ATOM 1885 O O . VAL A 1 244 ? -6.420 -12.491 5.021 1.00 40.84 244 VAL A O 1
ATOM 1888 N N . ARG A 1 245 ? -6.335 -10.733 3.610 1.00 44.19 245 ARG A N 1
ATOM 1889 C CA . ARG A 1 245 ? -5.219 -11.280 2.844 1.00 44.19 245 ARG A CA 1
ATOM 1890 C C . ARG A 1 245 ? -3.946 -10.790 3.522 1.00 44.19 245 ARG A C 1
ATOM 1892 O O . ARG A 1 245 ? -3.588 -9.621 3.408 1.00 44.19 245 ARG A O 1
ATOM 1899 N N . ILE A 1 246 ? -3.317 -11.675 4.290 1.00 41.31 246 ILE A N 1
ATOM 1900 C CA . ILE A 1 246 ? -1.974 -11.441 4.808 1.00 41.31 246 ILE A CA 1
ATOM 1901 C C . ILE A 1 246 ? -1.021 -12.051 3.790 1.00 41.31 246 ILE A C 1
ATOM 1903 O O . ILE A 1 246 ? -0.962 -13.272 3.630 1.00 41.31 246 ILE A O 1
ATOM 1907 N N . TYR A 1 247 ? -0.309 -11.190 3.071 1.00 39.97 247 TYR A N 1
ATOM 1908 C CA . TYR A 1 247 ? 0.812 -11.614 2.248 1.00 39.97 247 TYR A CA 1
ATOM 1909 C C . TYR A 1 247 ? 1.911 -12.087 3.203 1.00 39.97 247 TYR A C 1
ATOM 1911 O O . TYR A 1 247 ? 2.340 -11.310 4.062 1.00 39.97 247 TYR A O 1
ATOM 1919 N N . PRO A 1 248 ? 2.276 -13.380 3.184 1.00 34.47 248 PRO A N 1
ATOM 1920 C CA . PRO A 1 248 ? 3.295 -13.883 4.083 1.00 34.47 248 PRO A CA 1
ATOM 1921 C C . PRO A 1 248 ? 4.619 -13.192 3.751 1.00 34.47 248 PRO A C 1
ATOM 1923 O O . PRO A 1 248 ? 5.162 -13.364 2.666 1.00 34.47 248 PRO A O 1
ATOM 1926 N N . MET A 1 249 ? 5.144 -12.433 4.711 1.00 31.55 249 MET A N 1
ATOM 1927 C CA . MET A 1 249 ? 6.564 -12.101 4.757 1.00 31.55 249 MET A CA 1
ATOM 1928 C C . MET A 1 249 ? 7.315 -13.423 4.924 1.00 31.55 249 MET A C 1
ATOM 1930 O O . MET A 1 249 ? 7.184 -14.077 5.963 1.00 31.55 249 MET A O 1
ATOM 1934 N N . HIS A 1 250 ? 8.068 -13.852 3.914 1.00 34.84 250 HIS A N 1
ATOM 1935 C CA . HIS A 1 250 ? 8.942 -15.017 4.032 1.00 34.84 250 HIS A CA 1
ATOM 1936 C C . HIS A 1 250 ? 10.196 -14.648 4.838 1.00 34.84 250 HIS A C 1
ATOM 1938 O O . HIS A 1 250 ? 11.295 -14.547 4.315 1.00 34.84 250 HIS A O 1
ATOM 1944 N N . GLY A 1 251 ? 10.017 -14.465 6.145 1.00 30.67 251 GLY A N 1
ATOM 1945 C CA . GLY A 1 251 ? 11.086 -14.429 7.132 1.00 30.67 251 GLY A CA 1
ATOM 1946 C C . GLY A 1 251 ? 10.791 -15.480 8.193 1.00 30.67 251 GLY A C 1
ATOM 1947 O O . GLY A 1 251 ? 9.705 -15.493 8.773 1.00 30.67 251 GLY A O 1
ATOM 1948 N N . ASN A 1 252 ? 11.728 -16.395 8.432 1.00 28.55 252 ASN A N 1
ATOM 1949 C CA . ASN A 1 252 ? 11.606 -17.368 9.512 1.00 28.55 252 ASN A CA 1
ATOM 1950 C C . ASN A 1 252 ? 11.442 -16.622 10.845 1.00 28.55 252 ASN A C 1
ATOM 1952 O O . ASN A 1 252 ? 12.381 -15.984 11.319 1.00 28.55 252 ASN A O 1
ATOM 1956 N N . ALA A 1 253 ? 10.272 -16.732 11.476 1.00 25.20 253 ALA A N 1
ATOM 1957 C CA . ALA A 1 253 ? 10.147 -16.435 12.893 1.00 25.20 253 ALA A CA 1
ATOM 1958 C C . ALA A 1 253 ? 10.964 -17.491 13.648 1.00 25.20 253 ALA A C 1
ATOM 1960 O O . ALA A 1 253 ? 10.524 -18.625 13.833 1.00 25.20 253 ALA A O 1
ATOM 1961 N N . VAL A 1 254 ? 12.190 -17.137 14.032 1.00 23.52 254 VAL A N 1
ATOM 1962 C CA . VAL A 1 254 ? 12.938 -17.905 15.024 1.00 23.52 254 VAL A CA 1
ATOM 1963 C C . VAL A 1 254 ? 12.229 -17.678 16.355 1.00 23.52 254 VAL A C 1
ATOM 1965 O O . VAL A 1 254 ? 12.286 -16.591 16.928 1.00 23.52 254 VAL A O 1
ATOM 1968 N N . ASP A 1 255 ? 11.522 -18.702 16.822 1.00 27.20 255 ASP A N 1
ATOM 1969 C CA . ASP A 1 255 ? 10.995 -18.759 18.179 1.00 27.20 255 ASP A CA 1
ATOM 1970 C C . ASP A 1 255 ? 12.178 -18.879 19.147 1.00 27.20 255 ASP A C 1
ATOM 1972 O O . ASP A 1 255 ? 12.790 -19.938 19.296 1.00 27.20 255 ASP A O 1
ATOM 1976 N N . ILE A 1 256 ? 12.551 -17.754 19.756 1.00 25.12 256 ILE A N 1
ATOM 1977 C CA . ILE A 1 256 ? 13.498 -17.704 20.870 1.00 25.12 256 ILE A CA 1
ATOM 1978 C C . ILE A 1 256 ? 12.703 -17.440 22.151 1.00 25.12 256 ILE A C 1
ATOM 1980 O O . ILE A 1 256 ? 12.906 -16.441 22.837 1.00 25.12 256 ILE A O 1
ATOM 1984 N N . THR A 1 257 ? 11.780 -18.338 22.494 1.00 25.98 257 THR A N 1
ATOM 1985 C CA . THR A 1 257 ? 11.297 -18.476 23.872 1.00 25.98 257 THR A CA 1
ATOM 1986 C C . THR A 1 257 ? 11.422 -19.933 24.307 1.00 25.98 257 THR A C 1
ATOM 1988 O O . THR A 1 257 ? 10.764 -20.834 23.804 1.00 25.98 257 THR A O 1
ATOM 1991 N N . GLY A 1 258 ? 12.409 -20.176 25.171 1.00 25.03 258 GLY A N 1
ATOM 1992 C CA . GLY A 1 258 ? 12.992 -21.493 25.396 1.00 25.03 258 GLY A CA 1
ATOM 1993 C C . GLY A 1 258 ? 12.176 -22.485 26.226 1.00 25.03 258 GLY A C 1
ATOM 1994 O O . GLY A 1 258 ? 11.252 -22.135 26.954 1.00 25.03 258 GLY A O 1
ATOM 1995 N N . ALA A 1 259 ? 12.645 -23.734 26.187 1.00 23.11 259 ALA A N 1
ATOM 1996 C CA . ALA A 1 259 ? 12.401 -24.738 27.212 1.00 23.11 259 ALA A CA 1
ATOM 1997 C C . ALA A 1 259 ? 13.660 -25.608 27.408 1.00 23.11 259 ALA A C 1
ATOM 1999 O O . ALA A 1 259 ? 14.014 -26.429 26.571 1.00 23.11 259 ALA A O 1
ATOM 2000 N N . GLU A 1 260 ? 14.346 -25.310 28.512 1.00 23.81 260 GLU A N 1
ATOM 2001 C CA . GLU A 1 260 ? 15.017 -26.195 29.474 1.00 23.81 260 GLU A CA 1
ATOM 2002 C C . GLU A 1 260 ? 15.862 -27.410 29.033 1.00 23.81 260 GLU A C 1
ATOM 2004 O O . GLU A 1 260 ? 15.411 -28.376 28.429 1.00 23.81 260 GLU A O 1
ATOM 2009 N N . ILE A 1 261 ? 17.098 -27.374 29.546 1.00 25.14 261 ILE A N 1
ATOM 2010 C CA . ILE A 1 261 ? 17.923 -28.468 30.083 1.00 25.14 261 ILE A CA 1
ATOM 2011 C C . ILE A 1 261 ? 17.187 -29.815 30.241 1.00 25.14 261 ILE A C 1
ATOM 2013 O O . ILE A 1 261 ? 16.362 -29.969 31.144 1.00 25.14 261 ILE A O 1
ATOM 2017 N N . ARG A 1 262 ? 17.656 -30.829 29.502 1.00 30.05 262 ARG A N 1
ATOM 2018 C CA . ARG A 1 262 ? 18.335 -32.017 30.057 1.00 30.05 262 ARG A CA 1
ATOM 2019 C C . ARG A 1 262 ? 19.431 -32.495 29.117 1.00 30.05 262 ARG A C 1
ATOM 2021 O O . ARG A 1 262 ? 19.167 -32.551 27.901 1.00 30.05 262 ARG A O 1
#

Secondary structure (DSSP, 8-state):
-PPPPPP-------PPPPHHHHHHHHHHHHHHHHT-SEEEEEE---TTT-HHHHHHHHHH-GGG--HHHHHHH-EEEEE-HHHHHHHHHHHHHHHGGGTT-SS----HHHHHHHHHHHHHHHHHHHH-SSHHHHHHHHHHHHHHHHHTTHHHH-----TTT--TTHHHHHHHHHHHHHHTTS-TTTTT--TT-TTHHHHHHHHHHHHHHHHHTTT---------S----SSS-EEEE-TTS-EEEE----------------

Foldseek 3Di:
DDDDDDDDDPPPPPDPQALVNVVVVLVVQLCVVLVQLEKEWQFADDCVQPVPQVVQCVPPNSRSHDNCNCVVGTAMAGHDVLLVVLLLVLLCLLQPVCRFPLDHDDDLVSLVSVLVSLVVLLVQLVPDPALQNSLSSLSSNLVSCVLVVVSLQRHPDDPVPPRSCPVSLVSSVVSCVVSLVDDCVRNVNDPSNPRNSRNVVSSNVVSVVCNVVSNPPPPPDPPPDDDDDRTQWDWDQDPPRRTYTDRDSPDDPPPPPDDDDD

pLDDT: mean 73.69, std 22.88, range [23.11, 97.69]

Sequence (262 aa):
MSPPPPSSSSTVQQQQQTPFDAFNARLQAAQAAIQSPAYIQVKSLTQRNDASAYARLQSGGQAALTHDDVENNYKVILMTQRRDDMYESMAKLVLGEQYGMGFSMHTSSFSLEMESHFEDAIRMATRATDLATRFDTLLGFTLAARDHNHWMEDWEGEEDEGPPFQAGVAQLGRMWNTLLRETDENLGVLSADTFTRQGVTCMLREFKEAVEDGGEGMVTFPAFGNATGAGGYSTIYGTNGNYVRIYPMHGNAVDITGAEIR

Organism: NCBI:txid41880

Radius of gyration: 22.46 Å; chains: 1; bounding box: 88×48×67 Å